Protein AF-A0AAU5KS87-F1 (afdb_monomer)

Nearest PDB structures (foldseek):
  6j2l-assembly1_B  TM=4.517E-01  e=2.203E+00  Shigella flexneri

Radius of gyration: 35.94 Å; Cα contacts (8 Å, |Δi|>4): 154; chains: 1; bounding box: 98×59×94 Å

Sequence (253 aa):
MEKDVDGLEGWAALVDGRLVVTRDCAGRTHPVLHTESWEAGVTLHAALAQHPAHPDDDQSTDEDESDSPEDGLLGETRTRIRRRAAGLTVAAIDQAVADAHTDLRTADRHADAGDESTLARAALAYQEWQRIRGEAATAAGETHDPDRDLGLQRAQTAARHRQDVAQCAAEAAHDARQRTDAAHRQFAGAAA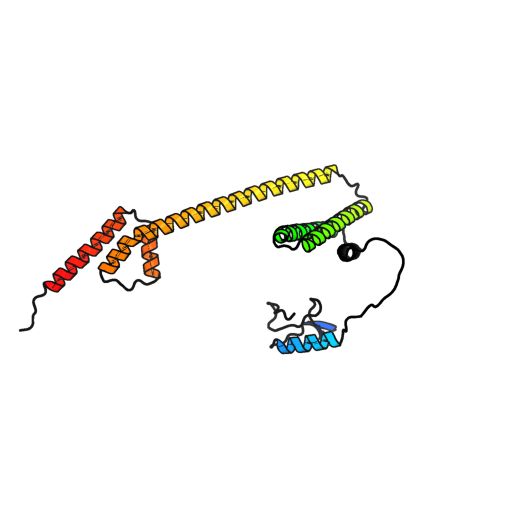GPLYTALARAGIHTLTDDDHQAVRELTRHLDPATVQQVANWLERTRATALALAAGAPDSRG

Solvent-accessible surface area (backbone atoms only — not comparable to full-atom values): 14695 Å² total; per-residue (Å²): 132,92,59,84,61,92,90,52,103,41,28,53,25,64,59,99,89,36,73,45,60,47,68,49,100,86,70,51,76,41,72,48,69,24,92,43,64,68,59,18,51,51,54,37,52,55,51,46,70,76,52,65,79,80,81,86,76,85,86,82,90,82,84,90,83,83,92,51,83,67,57,58,59,50,53,52,51,51,53,53,51,53,60,64,50,63,88,57,52,72,71,56,43,54,49,52,34,56,50,31,49,50,48,26,57,51,26,54,74,43,31,88,77,73,40,58,66,54,29,53,51,26,49,51,51,28,53,48,40,52,50,52,46,53,53,51,41,61,72,68,70,53,81,83,52,67,66,59,52,50,50,51,50,51,53,50,51,56,50,48,52,53,50,52,54,50,49,55,52,50,50,54,52,50,53,52,47,52,53,51,53,49,49,51,50,52,50,16,56,61,60,33,46,59,42,54,51,34,35,56,70,59,71,57,78,83,73,48,75,65,51,54,48,50,48,41,54,52,37,68,77,46,56,73,68,59,52,50,50,52,29,54,48,51,49,49,52,44,54,51,52,52,52,55,64,73,65,59,78,86,87,80,128

Mean predicted aligned error: 22.27 Å

Secondary structure (DSSP, 8-state):
-----TTSSSEE-EETTEE-EEE-TTS-EEE-EESSHHHHHHHHHHHHHHSPPP--------------HHHHHHHHHHHHHHHHHTT--HHHHHHHHHHHHHHHHHHHHHHTTT-HHHHHHHHHHHHHHHHHHHHHHHHTT----HHHHHHHHHHHHHHHHHHHHHHHHHHHHHHHHHHHHHHHHHHHHHHHHHHHHHHHHHT-----HHHHHHHHHHHHHS-HHHHHHHHHHHHHHHHHHHHHHHT------

pLDDT: mean 72.32, std 14.29, range [37.5, 94.44]

Foldseek 3Di:
DFDADPDDQAGFADDPNDTDWDADPVGDTDGDGDNDSVVNVVVNVVVCVVPPPDPPDDDDDDDDDDDDVLVVVLVVLLVVLVVVLVPDDLVRLVVQLVVLVVQLVVVVVCVVVPPVSSNVSSVSNNVSSVVSSVVNCVVVPPPDDVVVVVVVVVVVVVVVVVVVVVVVVVVVVVVVVVVVVVVLQVQLVVLLVLVVVLCVVLVNDDQDPVNVVVSSVVSSPDDSVVSVVVSVVSNVVSVVVVVVVVPDPDPDD

Structure (mmCIF, N/CA/C/O backbone):
data_AF-A0AAU5KS87-F1
#
_entry.id   AF-A0AAU5KS87-F1
#
loop_
_atom_site.group_PDB
_atom_site.id
_atom_site.type_symbol
_atom_site.label_atom_id
_atom_site.label_alt_id
_atom_site.label_comp_id
_atom_site.la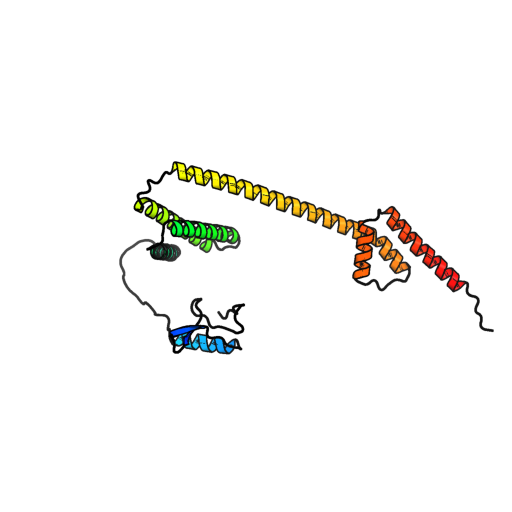bel_asym_id
_atom_site.label_entity_id
_atom_site.label_seq_id
_atom_site.pdbx_PDB_ins_code
_atom_site.Cartn_x
_atom_site.Cartn_y
_atom_site.Cartn_z
_atom_site.occupancy
_atom_site.B_iso_or_equiv
_atom_site.auth_seq_id
_atom_site.auth_comp_id
_atom_site.auth_asym_id
_atom_site.auth_atom_id
_atom_site.pdbx_PDB_model_num
ATOM 1 N N . MET A 1 1 ? -16.549 -25.325 -1.032 1.00 45.97 1 MET A N 1
ATOM 2 C CA . MET A 1 1 ? -15.419 -24.706 -1.755 1.00 45.97 1 MET A CA 1
ATOM 3 C C . MET A 1 1 ? -14.170 -25.423 -1.264 1.00 45.97 1 MET A C 1
ATOM 5 O O . MET A 1 1 ? -13.802 -25.230 -0.114 1.00 45.97 1 MET A O 1
ATOM 9 N N . GLU A 1 2 ? -13.638 -26.362 -2.050 1.00 49.84 2 GLU A N 1
ATOM 10 C CA . GLU A 1 2 ? -12.439 -27.137 -1.698 1.00 49.84 2 GLU A CA 1
ATOM 11 C C . GLU A 1 2 ? -11.232 -26.204 -1.789 1.00 49.84 2 GLU A C 1
ATOM 13 O O . GLU A 1 2 ? -10.964 -25.635 -2.846 1.00 49.84 2 GLU A O 1
ATOM 18 N N . LYS A 1 3 ? -10.568 -25.955 -0.661 1.00 47.16 3 LYS A N 1
ATOM 19 C CA . LYS A 1 3 ? -9.398 -25.085 -0.599 1.00 47.16 3 LYS A CA 1
ATOM 20 C C . LYS A 1 3 ? -8.244 -25.914 -0.067 1.00 47.16 3 LYS A C 1
ATOM 22 O O . LYS A 1 3 ? -8.321 -26.395 1.059 1.00 47.16 3 LYS A O 1
ATOM 27 N N . ASP A 1 4 ? -7.217 -26.071 -0.891 1.00 49.47 4 ASP A N 1
ATOM 28 C CA . ASP A 1 4 ? -5.936 -26.624 -0.470 1.00 49.47 4 ASP A CA 1
ATOM 29 C C . ASP A 1 4 ? -5.339 -25.688 0.593 1.00 49.47 4 ASP A C 1
ATOM 31 O O . ASP A 1 4 ? -5.323 -24.463 0.412 1.00 49.47 4 ASP A O 1
ATOM 35 N N . VAL A 1 5 ? -4.960 -26.228 1.748 1.00 45.81 5 VAL A N 1
ATOM 36 C CA . VAL A 1 5 ? -4.424 -25.440 2.865 1.00 45.81 5 VAL A CA 1
ATOM 37 C C . VAL A 1 5 ? -2.947 -25.788 2.999 1.00 45.81 5 VAL A C 1
ATOM 39 O O . VAL A 1 5 ? -2.597 -26.766 3.655 1.00 45.81 5 VAL A O 1
ATOM 42 N N . ASP A 1 6 ? -2.089 -24.974 2.378 1.00 40.31 6 ASP A N 1
ATOM 43 C CA . ASP A 1 6 ? -0.631 -25.115 2.442 1.00 40.31 6 ASP A CA 1
ATOM 44 C C . ASP A 1 6 ? -0.147 -25.181 3.904 1.00 40.31 6 ASP A C 1
ATOM 46 O O . ASP A 1 6 ? -0.296 -24.224 4.670 1.00 40.31 6 ASP A O 1
ATOM 50 N N . GLY A 1 7 ? 0.441 -26.318 4.295 1.00 50.00 7 GLY A N 1
ATOM 51 C CA . GLY A 1 7 ? 1.062 -26.515 5.614 1.00 50.00 7 GLY A CA 1
ATOM 52 C C . GLY A 1 7 ? 0.788 -27.861 6.295 1.00 50.00 7 GLY A C 1
ATOM 53 O O . GLY A 1 7 ? 1.420 -28.160 7.307 1.00 50.00 7 GLY A O 1
ATOM 54 N N . LEU A 1 8 ? -0.111 -28.685 5.752 1.00 52.03 8 LEU A N 1
ATOM 55 C CA . LEU A 1 8 ? -0.320 -30.081 6.151 1.00 52.03 8 LEU A CA 1
ATOM 56 C C . LEU A 1 8 ? -0.080 -30.943 4.905 1.00 52.03 8 LEU A C 1
ATOM 58 O O . LEU A 1 8 ? -0.609 -30.628 3.847 1.00 52.03 8 LEU A O 1
ATOM 62 N N . GLU A 1 9 ? 0.747 -31.989 4.981 1.00 57.25 9 GLU A N 1
ATOM 63 C CA . GLU A 1 9 ? 0.937 -32.911 3.849 1.00 57.25 9 GLU A CA 1
ATOM 64 C C . GLU A 1 9 ? -0.376 -33.692 3.610 1.00 57.25 9 GLU A C 1
ATOM 66 O O . GLU A 1 9 ? -0.593 -34.747 4.204 1.00 57.25 9 GLU A O 1
ATOM 71 N N . GLY A 1 10 ? -1.293 -33.137 2.806 1.00 65.44 10 GLY A N 1
ATOM 72 C CA . GLY A 1 10 ? -2.586 -33.737 2.451 1.00 65.44 10 GLY A CA 1
ATOM 73 C C . GLY A 1 10 ? -3.760 -32.745 2.386 1.00 65.44 10 GLY A C 1
ATOM 74 O O . GLY A 1 10 ? -3.715 -31.648 2.932 1.00 65.44 10 GLY A O 1
ATOM 75 N N . TRP A 1 11 ? -4.849 -33.163 1.743 1.00 67.81 11 TRP A N 1
ATOM 76 C CA . TRP A 1 11 ? -6.101 -32.422 1.583 1.00 67.81 11 TRP A CA 1
ATOM 77 C C . TRP A 1 11 ? -6.990 -32.546 2.826 1.00 67.81 11 TRP A C 1
ATOM 79 O O . TRP A 1 11 ? -7.185 -33.645 3.346 1.00 67.81 11 TRP A O 1
ATOM 89 N N . ALA A 1 12 ? -7.592 -31.444 3.276 1.00 71.69 12 ALA A N 1
ATOM 90 C CA . ALA A 1 12 ? -8.511 -31.426 4.416 1.00 71.69 12 ALA A CA 1
ATOM 91 C C . ALA A 1 12 ? -9.899 -30.903 4.017 1.00 71.69 12 ALA A C 1
ATOM 93 O O . ALA A 1 12 ? -10.027 -29.995 3.198 1.00 71.69 12 ALA A O 1
ATOM 94 N N . ALA A 1 13 ? -10.950 -31.446 4.633 1.00 74.62 13 ALA A N 1
ATOM 95 C CA . ALA A 1 13 ? -12.322 -30.983 4.433 1.00 74.62 13 ALA A CA 1
ATOM 96 C C . ALA A 1 13 ? -12.662 -29.795 5.354 1.00 74.62 13 ALA A C 1
ATOM 98 O O . ALA A 1 13 ? -12.298 -29.796 6.534 1.00 74.62 13 ALA A O 1
ATOM 99 N N . LEU A 1 14 ? -13.409 -28.807 4.839 1.00 74.00 14 LEU A N 1
ATOM 100 C CA . LEU A 1 14 ? -13.870 -27.640 5.604 1.00 74.00 14 LEU A CA 1
ATOM 101 C C . LEU A 1 14 ? -15.388 -27.431 5.506 1.00 74.00 14 LEU A C 1
ATOM 103 O O . LEU A 1 14 ? -15.930 -27.372 4.404 1.00 74.00 14 LEU A O 1
ATOM 107 N N . VAL A 1 15 ? -16.040 -27.208 6.651 1.00 71.12 15 VAL A N 1
ATOM 108 C CA . VAL A 1 15 ? -17.454 -26.799 6.775 1.00 71.12 15 VAL A CA 1
ATOM 109 C C . VAL A 1 15 ? -17.501 -25.422 7.439 1.00 71.12 15 VAL A C 1
ATOM 111 O O . VAL A 1 15 ? -16.926 -25.246 8.511 1.00 71.12 15 VAL A O 1
ATOM 114 N N . ASP A 1 16 ? -18.127 -24.432 6.795 1.00 70.50 16 ASP A N 1
ATOM 115 C CA . ASP A 1 16 ? -18.226 -23.041 7.284 1.00 70.50 16 ASP A CA 1
ATOM 116 C C . ASP A 1 16 ? -16.887 -22.442 7.759 1.00 70.50 16 ASP A C 1
ATOM 118 O O . ASP A 1 16 ? -16.790 -21.761 8.782 1.00 70.50 16 ASP A O 1
ATOM 122 N N . GLY A 1 17 ? -15.810 -22.741 7.025 1.00 66.25 17 GLY A N 1
ATOM 123 C CA . GLY A 1 17 ? -14.458 -22.271 7.340 1.00 66.25 17 GLY A CA 1
ATOM 124 C C . GLY A 1 17 ? -13.781 -22.985 8.518 1.00 66.25 17 GLY A C 1
ATOM 125 O O . GLY A 1 17 ? -12.720 -22.545 8.958 1.00 66.25 17 GLY A O 1
ATOM 126 N N . ARG A 1 18 ? -14.352 -24.083 9.029 1.00 71.75 18 ARG A N 1
ATOM 127 C CA . ARG A 1 18 ? -13.776 -24.915 10.097 1.00 71.75 18 ARG A CA 1
ATOM 128 C C . ARG A 1 18 ? -13.349 -26.276 9.557 1.00 71.75 18 ARG A C 1
ATOM 130 O O . ARG A 1 18 ? -14.062 -26.874 8.757 1.00 71.75 18 ARG A O 1
ATOM 137 N N . LEU A 1 19 ? -12.198 -26.770 10.015 1.00 75.50 19 LEU A N 1
ATOM 138 C CA . LEU A 1 19 ? -11.688 -28.094 9.648 1.00 75.50 19 LEU A CA 1
ATOM 139 C C . LEU A 1 19 ? -12.601 -29.195 10.192 1.00 75.50 19 LEU A C 1
ATOM 141 O O . LEU A 1 19 ? -12.979 -29.172 11.366 1.00 75.50 19 LEU A O 1
ATOM 145 N N . VAL A 1 20 ? -12.898 -30.187 9.356 1.00 77.88 20 VAL A N 1
ATOM 146 C CA . VAL A 1 20 ? -13.496 -31.438 9.823 1.00 77.88 20 VAL A CA 1
ATOM 147 C C . VAL A 1 20 ? -12.438 -32.184 10.635 1.00 77.88 20 VAL A C 1
ATOM 149 O O . VAL A 1 20 ? -11.350 -32.494 10.142 1.00 77.88 20 VAL A O 1
ATOM 152 N N . VAL A 1 21 ? -12.748 -32.448 11.904 1.00 81.81 21 VAL A N 1
ATOM 153 C CA . VAL A 1 21 ? -11.843 -33.110 12.849 1.00 81.81 21 VAL A CA 1
ATOM 154 C C . VAL A 1 21 ? -12.418 -34.442 13.311 1.00 81.81 21 VAL A C 1
ATOM 156 O O . VAL A 1 21 ? -13.622 -34.575 13.521 1.00 81.81 21 VAL A O 1
ATOM 159 N N . THR A 1 22 ? -11.550 -35.425 13.523 1.00 80.81 22 THR A N 1
ATOM 160 C CA . THR A 1 22 ? -11.882 -36.659 14.247 1.00 80.81 22 THR A CA 1
ATOM 161 C C . THR A 1 22 ? -11.329 -36.590 15.659 1.00 80.81 22 THR A C 1
ATOM 163 O O . THR A 1 22 ? -10.428 -35.802 15.951 1.00 80.81 22 THR A O 1
ATOM 166 N N . ARG A 1 23 ? -11.884 -37.402 16.560 1.00 83.94 23 ARG A N 1
ATOM 167 C CA . ARG A 1 23 ? -11.456 -37.454 17.955 1.00 83.94 23 ARG A CA 1
ATOM 168 C C . ARG A 1 23 ? -10.785 -38.789 18.246 1.00 83.94 23 ARG A C 1
ATOM 170 O O . ARG A 1 23 ? -11.376 -39.832 17.985 1.00 83.94 23 ARG A O 1
ATOM 177 N N . ASP A 1 24 ? -9.571 -38.754 18.786 1.00 76.38 24 ASP A N 1
ATOM 178 C CA . ASP A 1 24 ? -8.889 -39.971 19.227 1.00 76.38 24 ASP A CA 1
ATOM 179 C C . ASP A 1 24 ? -9.506 -40.524 20.528 1.00 76.38 24 ASP A C 1
ATOM 181 O O . ASP A 1 24 ? -10.311 -39.871 21.199 1.00 76.38 24 ASP A O 1
ATOM 185 N N . CYS A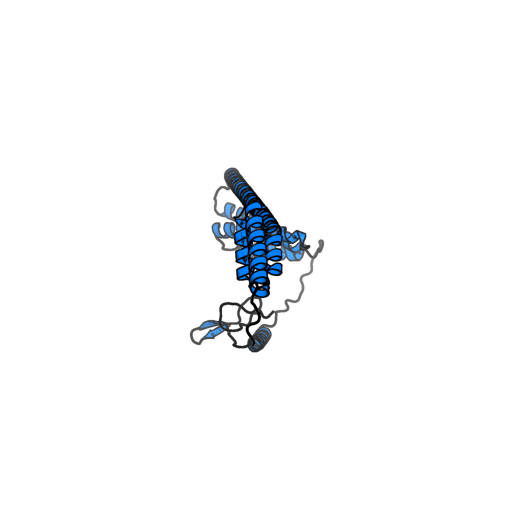 1 25 ? -9.101 -41.735 20.916 1.00 78.12 25 CYS A N 1
ATOM 186 C CA . CYS A 1 25 ? -9.563 -42.394 22.143 1.00 78.12 25 CYS A CA 1
ATOM 187 C C . CYS A 1 25 ? -9.223 -41.605 23.425 1.00 78.12 25 CYS A C 1
ATOM 189 O O . CYS A 1 25 ? -9.777 -41.886 24.484 1.00 78.12 25 CYS A O 1
ATOM 191 N N . ALA A 1 26 ? -8.307 -40.634 23.336 1.00 77.62 26 ALA A N 1
ATOM 192 C CA . ALA A 1 26 ? -7.912 -39.739 24.419 1.00 77.62 26 ALA A CA 1
ATOM 193 C C . ALA A 1 26 ? -8.672 -38.398 24.388 1.00 77.62 26 ALA A C 1
ATOM 195 O O . ALA A 1 26 ? -8.401 -37.512 25.198 1.00 77.62 26 ALA A O 1
ATOM 196 N N . GLY A 1 27 ? -9.629 -38.228 23.472 1.00 76.75 27 GLY A N 1
ATOM 197 C CA . GLY A 1 27 ? -10.443 -37.025 23.375 1.00 76.75 27 GLY A CA 1
ATOM 198 C C . GLY A 1 27 ? -9.776 -35.859 22.638 1.00 76.75 27 GLY A C 1
ATOM 199 O O . GLY A 1 27 ? -10.326 -34.753 22.671 1.00 76.75 27 GLY A O 1
ATOM 200 N N . ARG A 1 28 ? -8.634 -36.060 21.972 1.00 74.31 28 ARG A N 1
ATOM 201 C CA . ARG A 1 28 ? -7.950 -35.016 21.193 1.00 74.31 28 ARG A CA 1
ATOM 202 C C . ARG A 1 28 ? -8.508 -34.950 19.781 1.00 74.31 28 ARG A C 1
ATOM 204 O O . ARG A 1 28 ? -8.735 -35.982 19.155 1.00 74.31 28 ARG A O 1
ATOM 211 N N . THR A 1 29 ? -8.734 -33.734 19.300 1.00 77.50 29 THR A N 1
ATOM 212 C CA . THR A 1 29 ? -9.252 -33.468 17.958 1.00 77.50 29 THR A CA 1
ATOM 213 C C . THR A 1 29 ? -8.112 -33.303 16.967 1.00 77.50 29 THR A C 1
ATOM 215 O O . THR A 1 29 ? -7.253 -32.445 17.174 1.00 77.50 29 THR A O 1
ATOM 218 N N . HIS A 1 30 ? -8.141 -34.077 15.887 1.00 68.88 30 HIS A N 1
ATOM 219 C CA . HIS A 1 30 ? -7.157 -34.024 14.808 1.00 68.88 30 HIS A CA 1
ATOM 220 C C . HIS A 1 30 ? -7.861 -33.777 13.474 1.00 68.88 30 HIS A C 1
ATOM 222 O O . HIS A 1 30 ? -8.940 -34.338 13.261 1.00 68.88 30 HIS A O 1
ATOM 228 N N . PRO A 1 31 ? -7.291 -32.951 12.581 1.00 73.88 31 PRO A N 1
ATOM 229 C CA . PRO A 1 31 ? -7.854 -32.750 11.253 1.00 73.88 31 PRO A CA 1
ATOM 230 C C . PRO A 1 31 ? -7.856 -34.067 10.479 1.00 73.88 31 PRO A C 1
ATOM 232 O O . PRO A 1 31 ? -6.907 -34.849 10.563 1.00 73.88 31 PRO A O 1
ATOM 235 N N . VAL A 1 32 ? -8.929 -34.315 9.731 1.00 79.25 32 VAL A N 1
ATOM 236 C CA . VAL A 1 32 ? -8.955 -35.436 8.788 1.00 79.25 32 VAL A CA 1
ATOM 237 C C . VAL A 1 32 ? -8.169 -35.024 7.551 1.00 79.25 32 VAL A C 1
ATOM 239 O O . VAL A 1 32 ? -8.564 -34.088 6.856 1.00 79.25 32 VAL A O 1
ATOM 242 N N . LEU A 1 33 ? -7.048 -35.704 7.317 1.00 79.00 33 LEU A N 1
ATOM 243 C CA . LEU A 1 33 ? -6.171 -35.479 6.173 1.00 79.00 33 LEU A CA 1
ATOM 244 C C . LEU A 1 33 ? -6.294 -36.635 5.186 1.00 79.00 33 LEU A C 1
ATOM 246 O O . LEU A 1 33 ? -6.265 -37.800 5.582 1.00 79.00 33 LEU A O 1
ATOM 250 N N . HIS A 1 34 ? -6.399 -36.289 3.910 1.00 75.56 34 HIS A N 1
ATOM 251 C CA . HIS A 1 34 ? -6.496 -37.213 2.792 1.00 75.56 34 HIS A CA 1
ATOM 252 C C . HIS A 1 34 ? -5.334 -37.012 1.830 1.00 75.56 34 HIS A C 1
ATOM 254 O O . HIS A 1 34 ? -4.879 -35.894 1.604 1.00 75.56 34 HIS A O 1
ATOM 260 N N . THR A 1 35 ? -4.857 -38.090 1.221 1.00 74.38 35 THR A N 1
ATOM 261 C CA . THR A 1 35 ? -3.801 -37.995 0.205 1.00 74.38 35 THR A CA 1
ATOM 262 C C . THR A 1 35 ? -4.326 -37.454 -1.122 1.00 74.38 35 THR A C 1
ATOM 264 O O . THR A 1 35 ? -3.572 -36.839 -1.870 1.00 74.38 35 THR A O 1
ATOM 267 N N . GLU A 1 36 ? -5.620 -37.631 -1.400 1.00 62.31 36 GLU A N 1
ATOM 268 C CA . GLU A 1 36 ? -6.270 -37.200 -2.639 1.00 62.31 36 GLU A CA 1
ATOM 269 C C . GLU A 1 36 ? -7.474 -36.287 -2.343 1.00 62.31 36 GLU A C 1
ATOM 271 O O . GLU A 1 36 ? -8.211 -36.492 -1.377 1.00 62.31 36 GLU A O 1
ATOM 276 N N . SER A 1 37 ? -7.691 -35.268 -3.181 1.00 67.19 37 SER A N 1
ATOM 277 C CA . SER A 1 37 ? -8.713 -34.233 -2.954 1.00 67.19 37 SER A CA 1
ATOM 278 C C . SER A 1 37 ? -10.148 -34.767 -2.960 1.00 67.19 37 SER A C 1
ATOM 280 O O . SER A 1 37 ? -10.986 -34.301 -2.188 1.00 67.19 37 SER A O 1
ATOM 282 N N . TRP A 1 38 ? -10.443 -35.777 -3.783 1.00 70.06 38 TRP A N 1
ATOM 283 C CA . TRP A 1 38 ? -11.792 -36.341 -3.887 1.00 70.06 38 TRP A CA 1
ATOM 284 C C . TRP A 1 38 ? -12.234 -37.051 -2.599 1.00 70.06 38 TRP A C 1
ATOM 286 O O . TRP A 1 38 ? -13.412 -36.998 -2.247 1.00 70.06 38 TRP A O 1
ATOM 296 N N . GLU A 1 39 ? -11.308 -37.663 -1.855 1.00 74.00 39 GLU A N 1
ATOM 297 C CA . GLU A 1 39 ? -11.613 -38.291 -0.565 1.00 74.00 39 GLU A CA 1
ATOM 298 C C . GLU A 1 39 ? -11.997 -37.238 0.485 1.00 74.00 39 GLU A C 1
ATOM 300 O O . GLU A 1 39 ? -12.949 -37.435 1.245 1.00 74.00 39 GLU A O 1
ATOM 305 N N . ALA A 1 40 ? -11.328 -36.078 0.473 1.00 73.44 40 ALA A N 1
ATOM 306 C CA . ALA A 1 40 ? -11.713 -34.934 1.297 1.00 73.44 40 ALA A CA 1
ATOM 307 C C . ALA A 1 40 ? -13.113 -34.410 0.922 1.00 73.44 40 ALA A C 1
ATOM 309 O O . ALA A 1 40 ? -13.903 -34.086 1.812 1.00 73.44 40 ALA A O 1
ATOM 310 N N . GLY A 1 41 ? -13.461 -34.401 -0.369 1.00 71.31 41 GLY A N 1
ATOM 311 C CA . GLY A 1 41 ? -14.808 -34.073 -0.850 1.00 71.31 41 GLY A CA 1
ATOM 312 C C . GLY A 1 41 ? -15.892 -35.036 -0.338 1.00 71.31 41 GLY A C 1
ATOM 313 O O . GLY A 1 41 ? -16.958 -34.601 0.105 1.00 71.31 41 GLY A O 1
ATOM 314 N N . VAL A 1 42 ? -15.616 -36.345 -0.306 1.00 79.31 42 VAL A N 1
ATOM 315 C CA . VAL A 1 42 ? -16.537 -37.354 0.257 1.00 79.31 42 VAL A CA 1
ATOM 316 C C . VAL A 1 42 ? -16.730 -37.151 1.763 1.00 79.31 42 VAL A C 1
ATOM 318 O O . VAL A 1 42 ? -17.866 -37.157 2.246 1.00 79.31 42 VAL A O 1
ATOM 321 N N . THR A 1 43 ? -15.645 -36.912 2.505 1.00 79.69 43 THR A N 1
ATOM 322 C CA . THR A 1 43 ? -15.693 -36.620 3.948 1.00 79.69 43 THR A CA 1
ATOM 323 C C . THR A 1 43 ? -16.482 -35.343 4.240 1.00 79.69 43 THR A C 1
ATOM 325 O O . THR A 1 43 ? -17.297 -35.318 5.166 1.00 79.69 43 THR A O 1
ATOM 328 N N . LEU A 1 44 ? -16.307 -34.299 3.424 1.00 75.75 44 LEU A N 1
ATOM 329 C CA . LEU A 1 44 ? -17.086 -33.064 3.509 1.00 75.75 44 LEU A CA 1
ATOM 330 C C . LEU A 1 44 ? -18.585 -33.329 3.320 1.00 75.75 44 LEU A C 1
ATOM 332 O O . LEU A 1 44 ? -19.400 -32.875 4.123 1.00 75.75 44 LEU A O 1
ATOM 336 N N . HIS A 1 45 ? -18.958 -34.087 2.287 1.00 79.06 45 HIS A N 1
ATOM 337 C CA . HIS A 1 45 ? -20.359 -34.423 2.037 1.00 79.06 45 HIS A CA 1
ATOM 338 C C . HIS A 1 45 ? -20.979 -35.257 3.162 1.00 79.06 45 HIS A C 1
ATOM 340 O O . HIS A 1 45 ? -22.109 -34.981 3.567 1.00 79.06 45 HIS A O 1
ATOM 346 N N . ALA A 1 46 ? -20.244 -36.220 3.721 1.00 81.25 46 ALA A N 1
ATOM 347 C CA . ALA A 1 46 ? -20.712 -36.999 4.864 1.00 81.25 46 ALA A CA 1
ATOM 348 C C . ALA A 1 46 ? -20.890 -36.142 6.132 1.00 81.25 46 ALA A C 1
ATOM 350 O O . ALA A 1 46 ? -21.836 -36.367 6.887 1.00 81.25 46 ALA A O 1
ATOM 351 N N . ALA A 1 47 ? -20.017 -35.154 6.361 1.00 74.62 47 ALA A N 1
ATOM 352 C CA . ALA A 1 47 ? -20.124 -34.224 7.486 1.00 74.62 47 ALA A CA 1
ATOM 353 C C . ALA A 1 47 ? -21.320 -33.268 7.336 1.00 74.62 47 ALA A C 1
ATOM 355 O O . ALA A 1 47 ? -22.069 -33.067 8.290 1.00 74.62 47 ALA A O 1
ATOM 356 N N . LEU A 1 48 ? -21.553 -32.739 6.130 1.00 73.00 48 LEU A N 1
ATOM 357 C CA . LEU A 1 48 ? -22.728 -31.912 5.827 1.00 73.00 48 LEU A CA 1
ATOM 358 C C . LEU A 1 48 ? -24.039 -32.697 5.977 1.00 73.00 48 LEU A C 1
ATOM 360 O O . LEU A 1 48 ? -25.022 -32.160 6.473 1.00 73.00 48 LEU A O 1
ATOM 364 N N . ALA A 1 49 ? -24.052 -33.984 5.617 1.00 77.56 49 ALA A N 1
ATOM 365 C CA . ALA A 1 49 ? -25.220 -34.844 5.815 1.00 77.56 49 ALA A CA 1
ATOM 366 C C . ALA A 1 49 ? -25.527 -35.114 7.303 1.00 77.56 49 ALA A C 1
ATOM 368 O O . ALA A 1 49 ? -26.682 -35.334 7.661 1.00 77.56 49 ALA A O 1
ATOM 369 N N . GLN A 1 50 ? -24.510 -35.089 8.171 1.00 72.88 50 GLN A N 1
ATOM 370 C CA . GLN A 1 50 ? -24.663 -35.238 9.626 1.00 72.88 50 GLN A CA 1
ATOM 371 C C . GLN A 1 50 ? -25.045 -33.924 10.328 1.00 72.88 50 GLN A C 1
ATOM 373 O O . GLN A 1 50 ? -25.552 -33.954 11.449 1.00 72.88 50 GLN A O 1
ATOM 378 N N . HIS A 1 51 ? -24.846 -32.786 9.661 1.00 59.78 51 HIS A N 1
ATOM 379 C CA . HIS A 1 51 ? -25.217 -31.454 10.130 1.00 59.78 51 HIS A CA 1
ATOM 380 C C . HIS A 1 51 ? -26.089 -30.744 9.084 1.00 59.78 51 HIS A C 1
ATOM 382 O O . HIS A 1 51 ? -25.630 -29.780 8.466 1.00 59.78 51 HIS A O 1
ATOM 388 N N . PRO A 1 52 ? -27.336 -31.204 8.852 1.00 52.56 52 PRO A N 1
ATOM 389 C CA . PRO A 1 52 ? -28.255 -30.465 8.000 1.00 52.56 52 PRO A CA 1
ATOM 390 C C . PRO A 1 52 ? -28.425 -29.058 8.580 1.00 52.56 52 PRO A C 1
ATOM 392 O O . PRO A 1 52 ? -28.681 -28.910 9.778 1.00 52.56 52 PRO A O 1
ATOM 395 N N . ALA A 1 53 ? -28.237 -28.033 7.745 1.00 46.72 53 ALA A N 1
ATOM 396 C CA . ALA A 1 53 ? -28.498 -26.650 8.122 1.00 46.72 53 ALA A CA 1
ATOM 397 C C . ALA A 1 53 ? -29.900 -26.571 8.740 1.00 46.72 53 ALA A C 1
ATOM 399 O O . ALA A 1 53 ? -30.865 -27.035 8.133 1.00 46.72 53 ALA A O 1
ATOM 400 N N . HIS A 1 54 ? -29.991 -26.060 9.968 1.00 38.50 54 HIS A N 1
ATOM 401 C CA . HIS A 1 54 ? -31.263 -25.882 10.654 1.00 38.50 54 HIS A CA 1
ATOM 402 C C . HIS A 1 54 ? -32.086 -24.863 9.851 1.00 38.50 54 HIS A C 1
ATOM 404 O O . HIS A 1 54 ? -31.610 -23.738 9.676 1.00 38.50 54 HIS A O 1
ATOM 410 N N . PRO A 1 55 ? -33.259 -25.230 9.310 1.00 47.09 55 PRO A N 1
ATOM 411 C CA . PRO A 1 55 ? -34.181 -24.245 8.787 1.00 47.09 55 PRO A CA 1
ATOM 412 C C . PRO A 1 55 ? -34.915 -23.663 9.996 1.00 47.09 55 PRO A C 1
ATOM 414 O O . PRO A 1 55 ? -35.822 -24.296 10.531 1.00 47.09 55 PRO A O 1
ATOM 417 N N . ASP A 1 56 ? -34.491 -22.494 10.466 1.00 38.59 56 ASP A N 1
ATOM 418 C CA . ASP A 1 56 ? -35.333 -21.703 11.361 1.00 38.59 56 ASP A CA 1
ATOM 419 C C . ASP A 1 56 ? -36.366 -20.967 10.498 1.00 38.59 56 ASP A C 1
ATOM 421 O O . ASP A 1 56 ? -36.112 -19.889 9.958 1.00 38.59 56 ASP A O 1
ATOM 425 N N . ASP A 1 57 ? -37.516 -21.621 10.343 1.00 39.41 57 ASP A N 1
ATOM 426 C CA . ASP A 1 57 ? -38.771 -21.056 9.861 1.00 39.41 57 ASP A CA 1
ATOM 427 C C . ASP A 1 57 ? -39.504 -20.338 11.018 1.00 39.41 57 ASP A C 1
ATOM 429 O O . ASP A 1 57 ? -39.874 -20.946 12.021 1.00 39.41 57 ASP A O 1
ATOM 433 N N . ASP A 1 58 ? -39.755 -19.049 10.788 1.00 37.50 58 ASP A N 1
ATOM 434 C CA . ASP A 1 58 ? -41.086 -18.423 10.767 1.00 37.50 58 ASP A CA 1
ATOM 435 C C . ASP A 1 58 ? -41.753 -17.843 12.048 1.00 37.50 58 ASP A C 1
ATOM 437 O O . ASP A 1 58 ? -41.892 -18.467 13.097 1.00 37.50 58 ASP A O 1
ATOM 441 N N . GLN A 1 59 ? -42.284 -16.627 11.834 1.00 42.47 59 GLN A N 1
ATOM 442 C CA . GLN A 1 59 ? -43.360 -15.901 12.533 1.00 42.47 59 GLN A CA 1
ATOM 443 C C . GLN A 1 59 ? -43.131 -15.252 13.917 1.00 42.47 59 GLN A C 1
ATOM 445 O O . GLN A 1 59 ? -43.443 -15.802 14.971 1.00 42.47 59 GLN A O 1
ATOM 450 N N . SER A 1 60 ? -42.862 -13.941 13.872 1.00 37.97 60 SER A N 1
ATOM 451 C CA . SER A 1 60 ? -43.666 -12.964 14.623 1.00 37.97 60 SER A CA 1
ATOM 452 C C . SER A 1 60 ? -43.853 -11.685 13.796 1.00 37.97 60 SER A C 1
ATOM 454 O O . SER A 1 60 ? -42.960 -10.843 13.723 1.00 37.97 60 SER A O 1
ATOM 456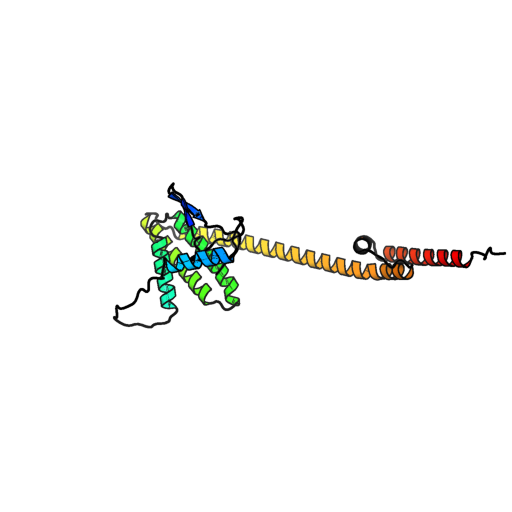 N N . THR A 1 61 ? -45.014 -11.565 13.151 1.00 46.34 61 THR A N 1
ATOM 457 C CA . THR A 1 61 ? -45.621 -10.291 12.742 1.00 46.34 61 THR A CA 1
ATOM 458 C C . THR A 1 61 ? -45.799 -9.406 13.972 1.00 46.34 61 THR A C 1
ATOM 460 O O . THR A 1 61 ? -46.335 -9.887 14.967 1.00 46.34 61 THR A O 1
ATOM 463 N N . ASP A 1 62 ? -45.337 -8.157 13.912 1.00 39.66 62 ASP A N 1
ATOM 464 C CA . ASP A 1 62 ? -46.206 -6.980 14.040 1.00 39.66 62 ASP A CA 1
ATOM 465 C C . ASP A 1 62 ? -45.404 -5.671 13.865 1.00 39.66 62 ASP A C 1
ATOM 467 O O . ASP A 1 62 ? -44.409 -5.428 14.543 1.00 39.66 62 ASP A O 1
ATOM 471 N N . GLU A 1 63 ? -45.926 -4.861 12.938 1.00 43.31 63 GLU A N 1
ATOM 472 C CA . GLU A 1 63 ? -45.901 -3.391 12.853 1.00 43.31 63 GLU A CA 1
ATOM 473 C C . GLU A 1 63 ? -44.635 -2.648 12.359 1.00 43.31 63 GLU A C 1
ATOM 475 O O . GLU A 1 63 ? -43.665 -2.432 13.076 1.00 43.31 63 GLU A O 1
ATOM 480 N N . ASP A 1 64 ? -44.757 -2.198 11.098 1.00 48.59 64 ASP A N 1
ATOM 481 C CA . ASP A 1 64 ? -44.390 -0.880 10.548 1.00 48.59 64 ASP A CA 1
ATOM 482 C C . ASP A 1 64 ? -43.013 -0.284 10.910 1.00 48.59 64 ASP A C 1
ATOM 484 O O . ASP A 1 64 ? -42.835 0.339 11.949 1.00 48.59 64 ASP A O 1
ATOM 488 N N . GLU A 1 65 ? -42.060 -0.349 9.971 1.00 41.53 65 GLU A N 1
ATOM 489 C CA . GLU A 1 65 ? -41.663 0.818 9.156 1.00 41.53 65 GLU A CA 1
ATOM 490 C C . GLU A 1 65 ? -40.433 0.495 8.277 1.00 41.53 65 GLU A C 1
ATOM 492 O O . GLU A 1 65 ? -39.321 0.310 8.758 1.00 41.53 65 GLU A O 1
ATOM 497 N N . SER A 1 66 ? -40.650 0.537 6.956 1.00 41.38 66 SER A N 1
ATOM 498 C CA . SER A 1 66 ? -39.651 0.736 5.887 1.00 41.38 66 SER A CA 1
ATOM 499 C C . SER A 1 66 ? -38.517 -0.295 5.743 1.00 41.38 66 SER A C 1
ATOM 501 O O . SER A 1 66 ? -37.365 -0.039 6.081 1.00 41.38 66 SER A O 1
ATOM 503 N N . ASP A 1 67 ? -38.827 -1.415 5.084 1.00 42.50 67 ASP A N 1
ATOM 504 C CA . ASP A 1 67 ? -37.836 -2.374 4.583 1.00 42.50 67 ASP A CA 1
ATOM 505 C C . ASP A 1 67 ? -37.017 -1.799 3.416 1.00 42.50 67 ASP A C 1
ATOM 507 O O . ASP A 1 67 ? -37.464 -1.748 2.266 1.00 42.50 67 ASP A O 1
ATOM 511 N N . SER A 1 68 ? -35.767 -1.443 3.709 1.00 49.44 68 SER A N 1
ATOM 512 C CA . SER A 1 68 ? -34.679 -1.504 2.736 1.00 49.44 68 SER A CA 1
ATOM 513 C C . SER A 1 68 ? -33.801 -2.714 3.092 1.00 49.44 68 SER A C 1
ATOM 515 O O . SER A 1 68 ? -33.374 -2.827 4.242 1.00 49.44 68 SER A O 1
ATOM 517 N N . PRO A 1 69 ? -33.493 -3.637 2.158 1.00 51.59 69 PRO A N 1
ATOM 518 C CA . PRO A 1 69 ? -32.755 -4.877 2.451 1.00 51.59 69 PRO A CA 1
ATOM 519 C C . PRO A 1 69 ? -31.339 -4.648 3.015 1.00 51.59 69 PRO A C 1
ATOM 521 O O . PRO A 1 69 ? -30.728 -5.565 3.565 1.00 51.59 69 PRO A O 1
ATOM 524 N N . GLU A 1 70 ? -30.817 -3.426 2.912 1.00 50.12 70 GLU A N 1
ATOM 525 C CA . GLU A 1 70 ? -29.544 -3.028 3.509 1.00 50.12 70 GLU A CA 1
ATOM 526 C C . GLU A 1 70 ? -29.624 -2.895 5.042 1.00 50.12 70 GLU A C 1
ATOM 528 O O . GLU A 1 70 ? -28.665 -3.250 5.728 1.00 50.12 70 GLU A O 1
ATOM 533 N N . ASP A 1 71 ? -30.768 -2.497 5.612 1.00 52.03 71 ASP A N 1
ATOM 534 C CA . ASP A 1 71 ? -30.902 -2.274 7.060 1.00 52.03 71 ASP A CA 1
ATOM 535 C C . ASP A 1 71 ? -30.933 -3.579 7.874 1.00 52.03 71 ASP A C 1
ATOM 537 O O . ASP A 1 71 ? -30.391 -3.632 8.984 1.00 52.03 71 ASP A O 1
ATOM 541 N N . GLY A 1 72 ? -31.454 -4.671 7.304 1.00 60.31 72 GLY A N 1
ATOM 542 C CA . GLY A 1 72 ? -31.444 -5.993 7.944 1.00 60.31 72 GLY A CA 1
ATOM 543 C C . GLY A 1 72 ? -30.026 -6.545 8.157 1.00 60.31 72 GLY A C 1
ATOM 544 O O . GLY A 1 72 ? -29.671 -6.981 9.256 1.00 60.31 72 GLY A O 1
ATOM 545 N N . LEU A 1 73 ? -29.169 -6.449 7.132 1.00 61.56 73 LEU A N 1
ATOM 546 C CA . LEU A 1 73 ? -27.769 -6.904 7.188 1.00 61.56 73 LEU A CA 1
ATOM 547 C C . LEU A 1 73 ? -26.918 -6.049 8.142 1.00 61.56 73 LEU A C 1
ATOM 549 O O . LEU A 1 73 ? -26.016 -6.540 8.837 1.00 61.56 73 LEU A O 1
ATOM 553 N N . LEU A 1 74 ? -27.212 -4.752 8.199 1.00 65.44 74 LEU A N 1
ATOM 554 C CA . LEU A 1 74 ? -26.547 -3.806 9.087 1.00 65.44 74 LEU A CA 1
ATOM 555 C C . LEU A 1 74 ? -26.979 -4.001 10.555 1.00 65.44 74 LEU A C 1
ATOM 557 O O . LEU A 1 74 ? -26.131 -3.961 11.455 1.00 65.44 74 LEU A O 1
ATOM 561 N N . GLY A 1 75 ? -28.254 -4.307 10.810 1.00 72.12 75 GLY A N 1
ATOM 562 C CA . GLY A 1 75 ? -28.770 -4.680 12.133 1.00 72.12 75 GLY A CA 1
ATOM 563 C C . GLY A 1 75 ? -28.139 -5.961 12.696 1.00 72.12 75 GLY A C 1
ATOM 564 O O . GLY A 1 75 ? -27.736 -6.009 13.868 1.00 72.12 75 GLY A O 1
ATOM 565 N N . GLU A 1 76 ? -27.955 -6.980 11.852 1.00 79.38 76 GLU A N 1
ATOM 566 C CA . GLU A 1 76 ? -27.301 -8.234 12.244 1.00 79.38 76 GLU A CA 1
ATOM 567 C C . GLU A 1 76 ? -25.824 -8.013 12.622 1.00 79.38 76 GLU A C 1
ATOM 569 O O . GLU A 1 76 ? -25.329 -8.540 13.627 1.00 79.38 76 GLU A O 1
ATOM 574 N N . THR A 1 77 ? -25.131 -7.154 11.867 1.00 82.31 77 THR A N 1
ATOM 575 C CA . THR A 1 77 ? -23.727 -6.796 12.110 1.00 82.31 77 THR A CA 1
ATOM 576 C C . THR A 1 77 ? -23.540 -6.153 13.487 1.00 82.31 77 THR A C 1
ATOM 578 O O . THR A 1 77 ? -22.666 -6.574 14.252 1.00 82.31 77 THR A O 1
ATOM 581 N N . ARG A 1 78 ? -24.398 -5.191 13.863 1.00 83.44 78 ARG A N 1
ATOM 582 C CA . ARG A 1 78 ? -24.345 -4.555 15.196 1.00 83.44 78 ARG A CA 1
ATOM 583 C C . ARG A 1 78 ? -24.553 -5.566 16.318 1.00 83.44 78 ARG A C 1
ATOM 585 O O . ARG A 1 78 ? -23.798 -5.584 17.290 1.00 83.44 78 ARG A O 1
ATOM 592 N N . THR A 1 79 ? -25.546 -6.440 16.172 1.00 85.62 79 THR A N 1
ATOM 593 C CA . THR A 1 79 ? -25.882 -7.456 17.181 1.00 85.62 79 THR A CA 1
ATOM 594 C C . THR A 1 79 ? -24.727 -8.431 17.402 1.00 85.62 79 THR A C 1
ATOM 596 O O . THR A 1 79 ? -24.375 -8.751 18.543 1.00 85.62 79 THR A O 1
ATOM 599 N N . ARG A 1 80 ? -24.0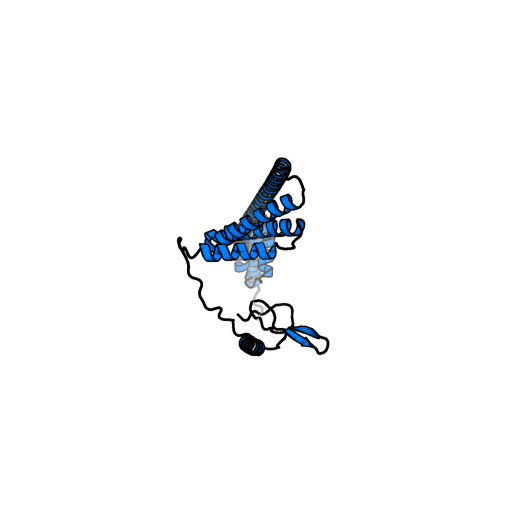77 -8.862 16.316 1.00 87.38 80 ARG A N 1
ATOM 600 C CA . ARG A 1 80 ? -22.906 -9.741 16.367 1.00 87.38 80 ARG A CA 1
ATOM 601 C C . ARG A 1 80 ? -21.720 -9.074 17.068 1.00 87.38 80 ARG A C 1
ATOM 603 O O . ARG A 1 80 ? -21.070 -9.712 17.896 1.00 87.38 80 ARG A O 1
ATOM 610 N N . ILE A 1 81 ? -21.469 -7.797 16.778 1.00 91.19 81 ILE A N 1
ATOM 611 C CA . ILE A 1 81 ? -20.399 -7.010 17.406 1.00 91.19 81 ILE A CA 1
ATOM 612 C C . ILE A 1 81 ? -20.640 -6.857 18.910 1.00 91.19 81 ILE A C 1
ATOM 614 O O . ILE A 1 81 ? -19.747 -7.160 19.698 1.00 91.19 81 ILE A O 1
ATOM 618 N N . ARG A 1 82 ? -21.858 -6.499 19.330 1.00 90.50 82 ARG A N 1
ATOM 619 C CA . ARG A 1 82 ? -22.209 -6.387 20.757 1.00 90.50 82 ARG A CA 1
ATOM 620 C C . ARG A 1 82 ? -22.054 -7.703 21.507 1.00 90.50 82 ARG A C 1
ATOM 622 O O . ARG A 1 82 ? -21.487 -7.730 22.595 1.00 90.50 82 ARG A O 1
ATOM 629 N N . ARG A 1 83 ? -22.500 -8.812 20.909 1.00 89.94 83 ARG A N 1
ATOM 630 C CA . ARG A 1 83 ? -22.317 -10.148 21.493 1.00 89.94 83 ARG A CA 1
ATOM 631 C C . ARG A 1 83 ? -20.837 -10.498 21.641 1.00 89.94 83 ARG A C 1
ATOM 633 O O . ARG A 1 83 ? -20.456 -11.069 22.653 1.00 89.94 83 ARG A O 1
ATOM 640 N N . ARG A 1 84 ? -20.008 -10.146 20.654 1.00 90.12 84 ARG A N 1
ATOM 641 C CA . ARG A 1 84 ? -18.554 -10.355 20.708 1.00 90.12 84 ARG A CA 1
ATOM 642 C C . ARG A 1 84 ? -17.876 -9.467 21.750 1.00 90.12 84 ARG A C 1
ATOM 644 O O . ARG A 1 84 ? -16.896 -9.897 22.345 1.00 90.12 84 ARG A O 1
ATOM 651 N N . ALA A 1 85 ? -18.370 -8.250 21.952 1.00 88.31 85 ALA A N 1
ATOM 652 C CA . ALA A 1 85 ? -17.839 -7.325 22.943 1.00 88.31 85 ALA A CA 1
ATOM 653 C C . ALA A 1 85 ? -18.145 -7.741 24.387 1.00 88.31 85 ALA A C 1
ATOM 655 O O . ALA A 1 85 ? -17.397 -7.380 25.296 1.00 88.31 85 ALA A O 1
ATOM 656 N N . ALA A 1 86 ? -19.217 -8.508 24.604 1.00 87.50 86 ALA A N 1
ATOM 657 C CA . ALA A 1 86 ? -19.585 -9.001 25.922 1.00 87.50 86 ALA A CA 1
ATOM 658 C C . ALA A 1 86 ? -18.449 -9.851 26.524 1.00 87.50 86 ALA A C 1
ATOM 660 O O . ALA A 1 86 ? -18.155 -10.950 26.060 1.00 87.50 86 ALA A O 1
ATOM 661 N N . GLY A 1 87 ? -17.809 -9.327 27.573 1.00 80.81 87 GLY A N 1
ATOM 662 C CA . GLY A 1 87 ? -16.710 -9.990 28.280 1.00 80.81 87 GLY A CA 1
ATOM 663 C C . GLY A 1 87 ? -15.302 -9.652 27.777 1.00 80.81 87 GLY A C 1
ATOM 664 O O . GLY A 1 87 ? -14.337 -10.210 28.299 1.00 80.81 87 GLY A O 1
ATOM 665 N N . LEU A 1 88 ? -15.151 -8.741 26.809 1.00 90.00 88 LEU A N 1
ATOM 666 C CA . LEU A 1 88 ? -13.835 -8.228 26.421 1.00 90.00 88 LEU A CA 1
ATOM 667 C C . LEU A 1 88 ? -13.306 -7.204 27.433 1.00 90.00 88 LEU A C 1
ATOM 669 O O . LEU A 1 88 ? -14.058 -6.449 28.045 1.00 90.00 88 LEU A O 1
ATOM 673 N N . THR A 1 89 ? -11.983 -7.163 27.583 1.00 88.38 89 THR A N 1
ATOM 674 C CA . THR A 1 89 ? -11.294 -6.109 28.338 1.00 88.38 89 THR A CA 1
ATOM 675 C C . THR A 1 89 ? -11.227 -4.817 27.521 1.00 88.38 89 THR A C 1
ATOM 677 O O . THR A 1 89 ? -11.290 -4.859 26.293 1.00 88.38 89 THR A O 1
ATOM 680 N N . VAL A 1 90 ? -11.021 -3.667 28.176 1.00 85.19 90 VAL A N 1
ATOM 681 C CA . VAL A 1 90 ? -10.862 -2.364 27.492 1.00 85.19 90 VAL A CA 1
ATOM 682 C C . VAL A 1 90 ? -9.750 -2.415 26.437 1.00 85.19 90 VAL A C 1
ATOM 684 O O . VAL A 1 90 ? -9.964 -2.007 25.303 1.00 85.19 90 VAL A O 1
ATOM 687 N N . ALA A 1 91 ? -8.605 -3.029 26.754 1.00 83.44 91 ALA A N 1
ATOM 688 C CA . ALA A 1 91 ? -7.509 -3.199 25.798 1.00 83.44 91 ALA A CA 1
ATOM 689 C C . ALA A 1 91 ? -7.892 -4.069 24.582 1.00 83.44 91 ALA A C 1
ATOM 691 O O . ALA A 1 91 ? -7.458 -3.802 23.463 1.00 83.44 91 ALA A O 1
ATOM 692 N N . ALA A 1 92 ? -8.717 -5.103 24.778 1.00 85.19 92 ALA A N 1
ATOM 693 C CA . ALA A 1 92 ? -9.215 -5.929 23.678 1.00 85.19 92 ALA A CA 1
ATOM 694 C C . ALA A 1 92 ? -10.256 -5.186 22.822 1.00 85.19 92 ALA A C 1
ATOM 696 O O . ALA A 1 92 ? -10.309 -5.396 21.611 1.00 85.19 92 ALA A O 1
ATOM 697 N N . ILE A 1 93 ? -11.048 -4.296 23.429 1.00 88.19 93 ILE A N 1
ATOM 698 C CA . ILE A 1 93 ? -11.968 -3.399 22.716 1.00 88.19 93 ILE A CA 1
ATOM 699 C C . ILE A 1 93 ? -11.175 -2.372 21.893 1.00 88.19 93 ILE A C 1
ATOM 701 O O . ILE A 1 93 ? -11.481 -2.177 20.719 1.00 88.19 93 ILE A O 1
ATOM 705 N N . ASP A 1 94 ? -10.114 -1.783 22.452 1.00 88.06 94 ASP A N 1
ATOM 706 C CA . ASP A 1 94 ? -9.217 -0.868 21.731 1.00 88.06 94 ASP A CA 1
ATOM 707 C C . ASP A 1 94 ? -8.567 -1.543 20.514 1.00 88.06 94 ASP A C 1
ATOM 709 O O . ASP A 1 94 ? -8.522 -0.961 19.426 1.00 88.06 94 ASP A O 1
ATOM 713 N N . GLN A 1 95 ? -8.111 -2.790 20.670 1.00 89.62 95 GLN A N 1
ATOM 714 C CA . GLN A 1 95 ? -7.571 -3.571 19.558 1.00 89.62 95 GLN A CA 1
ATOM 715 C C . GLN A 1 95 ? -8.641 -3.853 18.493 1.00 89.62 95 GLN A C 1
ATOM 717 O O . GLN A 1 95 ? -8.387 -3.653 17.309 1.00 89.62 95 GLN A O 1
ATOM 722 N N . ALA A 1 96 ? -9.857 -4.236 18.895 1.00 91.25 96 ALA A N 1
ATOM 723 C CA . ALA A 1 96 ? -10.957 -4.484 17.961 1.00 91.25 96 ALA A CA 1
ATOM 724 C C . ALA A 1 96 ? -11.355 -3.225 17.165 1.00 91.25 96 ALA A C 1
ATOM 726 O O . ALA A 1 96 ? -11.683 -3.319 15.982 1.00 91.25 96 ALA A O 1
ATOM 727 N N . VAL A 1 97 ? -11.277 -2.039 17.781 1.00 92.62 97 VAL A N 1
ATOM 728 C CA . VAL A 1 97 ? -11.472 -0.750 17.095 1.00 92.62 97 VAL A CA 1
ATOM 729 C C . VAL A 1 97 ? -10.371 -0.503 16.059 1.00 92.62 97 VAL A C 1
ATOM 731 O O . VAL A 1 97 ? -10.664 -0.052 14.948 1.00 92.62 97 VAL A O 1
ATOM 734 N N . ALA A 1 98 ? -9.111 -0.796 16.394 1.00 89.00 98 ALA A N 1
ATOM 735 C CA . ALA A 1 98 ? -7.985 -0.646 15.471 1.00 89.00 98 ALA A CA 1
ATOM 736 C C . ALA A 1 98 ? -8.086 -1.598 14.264 1.00 89.00 98 ALA A C 1
ATOM 738 O O . ALA A 1 98 ? -7.820 -1.187 13.128 1.00 89.00 98 ALA A O 1
ATOM 739 N N . ASP A 1 99 ? -8.522 -2.835 14.502 1.00 91.56 99 ASP A N 1
ATOM 740 C CA . ASP A 1 99 ? -8.751 -3.839 13.462 1.00 91.56 99 ASP A CA 1
ATOM 741 C C . ASP A 1 99 ? -9.906 -3.407 12.541 1.00 91.56 99 ASP A C 1
ATOM 743 O O . ASP A 1 99 ? -9.717 -3.294 11.331 1.00 91.56 99 ASP A O 1
ATOM 747 N N . ALA A 1 100 ? -11.057 -3.017 13.105 1.00 91.56 100 ALA A N 1
ATOM 748 C CA . ALA A 1 100 ? -12.213 -2.549 12.331 1.00 91.56 100 ALA A CA 1
ATOM 749 C C . ALA A 1 100 ? -11.903 -1.301 11.481 1.00 91.56 100 ALA A C 1
ATOM 751 O O . ALA A 1 100 ? -12.405 -1.150 10.368 1.00 91.56 100 ALA A O 1
ATOM 752 N N . HIS A 1 101 ? -11.037 -0.409 11.969 1.00 92.00 101 HIS A N 1
ATOM 753 C CA . HIS A 1 101 ? -10.560 0.733 11.187 1.00 92.00 101 HIS A CA 1
ATOM 754 C C . HIS A 1 101 ? -9.652 0.312 10.019 1.00 92.00 101 HIS A C 1
ATOM 756 O O . HIS A 1 101 ? -9.644 0.945 8.961 1.00 92.00 101 HIS A O 1
ATOM 762 N N . THR A 1 102 ? -8.865 -0.749 10.194 1.00 92.12 102 THR A N 1
ATOM 763 C CA . THR A 1 102 ? -8.029 -1.313 9.126 1.00 92.12 102 THR A CA 1
ATOM 764 C C . THR A 1 102 ? -8.883 -1.983 8.052 1.00 92.12 102 THR A C 1
ATOM 766 O O . THR A 1 102 ? -8.618 -1.789 6.862 1.00 92.12 102 THR A O 1
ATOM 769 N N . ASP A 1 103 ? -9.946 -2.676 8.456 1.00 88.94 103 ASP A N 1
ATOM 770 C CA . ASP A 1 103 ? -10.934 -3.256 7.544 1.00 88.94 103 ASP A CA 1
ATOM 771 C C . ASP A 1 103 ? -11.661 -2.167 6.749 1.00 88.94 103 ASP A C 1
ATOM 773 O O . ASP A 1 103 ? -11.741 -2.260 5.525 1.00 88.94 103 ASP A O 1
ATOM 777 N N . LEU A 1 104 ? -12.078 -1.076 7.406 1.00 90.38 104 LEU A N 1
ATOM 778 C CA . LEU A 1 104 ? -12.670 0.091 6.744 1.00 90.38 104 LEU A CA 1
ATOM 779 C C . LEU A 1 104 ? -11.747 0.677 5.667 1.00 90.38 104 LEU A C 1
ATOM 781 O O . LEU A 1 104 ? -12.178 0.882 4.537 1.00 90.38 104 LEU A O 1
ATOM 785 N N . ARG A 1 105 ? -10.459 0.885 5.973 1.00 88.75 105 ARG A N 1
ATOM 786 C CA . ARG A 1 105 ? -9.481 1.381 4.982 1.00 88.75 105 ARG A CA 1
ATOM 787 C C . ARG A 1 105 ? -9.210 0.395 3.851 1.00 88.75 105 ARG A C 1
ATOM 789 O O . ARG A 1 105 ? -8.762 0.783 2.775 1.00 88.75 105 ARG A O 1
ATOM 796 N N . THR A 1 106 ? -9.379 -0.895 4.103 1.00 88.12 106 THR A N 1
ATOM 797 C CA . THR A 1 106 ? -9.235 -1.914 3.063 1.00 88.12 106 THR A CA 1
ATOM 798 C C . THR A 1 106 ? -10.451 -1.902 2.151 1.00 88.12 106 THR A C 1
ATOM 800 O O . THR A 1 106 ? -10.274 -1.872 0.940 1.00 88.12 106 THR A O 1
ATOM 803 N N . ALA A 1 107 ? -11.655 -1.810 2.713 1.00 86.75 107 ALA A N 1
ATOM 804 C CA . ALA A 1 107 ? -12.888 -1.664 1.952 1.00 86.75 107 ALA A CA 1
ATOM 805 C C . ALA A 1 107 ? -12.906 -0.376 1.109 1.00 86.75 107 ALA A C 1
ATOM 807 O O . ALA A 1 107 ? -13.254 -0.434 -0.061 1.00 86.75 107 ALA A O 1
ATOM 808 N N . ASP A 1 108 ? -12.452 0.753 1.661 1.00 85.38 108 ASP A N 1
ATOM 809 C CA . ASP A 1 108 ? -12.385 2.052 0.970 1.00 85.38 108 ASP A CA 1
ATOM 810 C C . ASP A 1 108 ? -11.492 2.002 -0.280 1.00 85.38 108 ASP A C 1
ATOM 812 O O . ASP A 1 108 ? -11.910 2.379 -1.369 1.00 85.38 108 ASP A O 1
ATOM 816 N N . ARG A 1 109 ? -10.308 1.384 -0.172 1.00 82.75 109 ARG A N 1
ATOM 817 C CA . ARG A 1 109 ? -9.408 1.154 -1.320 1.00 82.75 109 ARG A CA 1
ATOM 818 C C . ARG A 1 109 ? -10.006 0.259 -2.408 1.00 82.75 109 ARG A C 1
ATOM 820 O O . ARG A 1 109 ? -9.511 0.263 -3.531 1.00 82.75 109 ARG A O 1
ATOM 827 N N . HIS A 1 110 ? -11.014 -0.541 -2.070 1.00 76.69 110 HIS A N 1
ATOM 828 C CA . HIS A 1 110 ? -11.705 -1.434 -2.996 1.00 76.69 110 HIS A CA 1
ATOM 829 C C . HIS A 1 110 ? -13.087 -0.910 -3.416 1.00 76.69 110 HIS A C 1
ATOM 831 O O . HIS A 1 110 ? -13.718 -1.519 -4.277 1.00 76.69 110 HIS A O 1
ATOM 837 N N . ALA A 1 111 ? -13.541 0.226 -2.880 1.00 70.88 111 ALA A N 1
ATOM 838 C CA . ALA A 1 111 ? -14.827 0.820 -3.231 1.00 70.88 111 ALA A CA 1
ATOM 839 C C . ALA A 1 111 ? -14.847 1.315 -4.688 1.00 70.88 111 ALA A C 1
ATOM 841 O O . ALA A 1 111 ? -15.851 1.136 -5.375 1.00 70.88 111 ALA A O 1
ATOM 842 N N . ASP A 1 112 ? -13.705 1.783 -5.211 1.00 63.75 112 ASP A N 1
ATOM 843 C CA . ASP A 1 112 ? -13.529 2.141 -6.630 1.00 63.75 112 ASP A CA 1
ATOM 844 C C . ASP A 1 112 ? -13.773 0.957 -7.595 1.00 63.75 112 ASP A C 1
ATOM 846 O O . ASP A 1 112 ? -13.977 1.157 -8.792 1.00 63.75 112 ASP A O 1
ATOM 850 N N . ALA A 1 113 ? -13.777 -0.286 -7.090 1.00 64.81 113 ALA A N 1
ATOM 851 C CA . ALA A 1 113 ? -14.077 -1.497 -7.856 1.00 64.81 113 ALA A CA 1
ATOM 852 C C . ALA A 1 113 ? -15.570 -1.898 -7.839 1.00 64.81 113 ALA A C 1
ATOM 854 O O . ALA A 1 113 ? -15.915 -2.951 -8.379 1.00 64.81 113 ALA A O 1
ATOM 855 N N . GLY A 1 114 ? -16.454 -1.076 -7.257 1.00 57.25 114 GLY A N 1
ATOM 856 C CA . GLY A 1 114 ? -17.910 -1.270 -7.287 1.00 57.25 114 GLY A CA 1
ATOM 857 C C . GLY A 1 114 ? -18.506 -2.044 -6.107 1.00 57.25 114 GLY A C 1
ATOM 858 O O . GLY A 1 114 ? -19.636 -2.512 -6.213 1.00 57.25 114 GLY A O 1
ATOM 859 N N . ASP A 1 115 ? -17.787 -2.186 -4.987 1.00 63.66 115 ASP A N 1
ATOM 860 C CA . ASP A 1 115 ? -18.305 -2.835 -3.770 1.00 63.66 115 ASP A CA 1
ATOM 861 C C . ASP A 1 115 ? -18.583 -1.829 -2.638 1.00 63.66 115 ASP A C 1
ATOM 863 O O . ASP A 1 115 ? -18.004 -1.874 -1.547 1.00 63.66 115 ASP A O 1
ATOM 867 N N . GLU A 1 116 ? -19.513 -0.908 -2.903 1.00 73.62 116 GLU A N 1
ATOM 868 C CA . GLU A 1 116 ? -20.015 0.077 -1.930 1.00 73.62 116 GLU A CA 1
ATOM 869 C C . GLU A 1 116 ? -20.637 -0.600 -0.689 1.00 73.62 116 GLU A C 1
ATOM 871 O O . GLU A 1 116 ? -20.576 -0.070 0.424 1.00 73.62 116 GLU A O 1
ATOM 876 N N . SER A 1 117 ? -21.147 -1.829 -0.845 1.00 79.88 117 SER A N 1
ATOM 877 C CA . SER A 1 117 ? -21.759 -2.616 0.233 1.00 79.88 117 SER A CA 1
ATOM 878 C C . SER A 1 117 ? -20.753 -3.036 1.312 1.00 79.88 117 SER A C 1
ATOM 880 O O . SER A 1 117 ? -21.075 -3.080 2.505 1.00 79.88 117 SER A O 1
ATOM 882 N N . THR A 1 118 ? -19.520 -3.354 0.911 1.00 82.88 118 THR A N 1
ATOM 883 C CA . THR A 1 118 ? -18.454 -3.759 1.832 1.00 82.88 118 THR A CA 1
ATOM 884 C C . THR A 1 118 ? -17.906 -2.551 2.585 1.00 82.88 118 THR A C 1
ATOM 886 O O . THR A 1 118 ? -17.650 -2.653 3.788 1.00 82.88 118 THR A O 1
ATOM 889 N N . LEU A 1 119 ? -17.829 -1.388 1.931 1.00 85.25 119 LEU A N 1
ATOM 890 C CA . LEU A 1 119 ? -17.492 -0.126 2.588 1.00 85.25 119 LEU A CA 1
ATOM 891 C C . LEU A 1 119 ? -18.539 0.254 3.648 1.00 85.25 119 LEU A C 1
ATOM 893 O O . LEU A 1 119 ? -18.176 0.534 4.792 1.00 85.25 119 LEU A O 1
ATOM 897 N N . ALA A 1 120 ? -19.831 0.186 3.309 1.00 86.44 120 ALA A N 1
ATOM 898 C CA . ALA A 1 120 ? -20.924 0.487 4.236 1.00 86.44 120 ALA A CA 1
ATOM 899 C C . ALA A 1 120 ? -20.922 -0.437 5.470 1.00 86.44 120 ALA A C 1
ATOM 901 O O . ALA A 1 120 ? -21.027 0.031 6.610 1.00 86.44 120 ALA A O 1
ATOM 902 N N . ARG A 1 121 ? -20.716 -1.748 5.271 1.00 85.56 121 ARG A N 1
ATOM 903 C CA . ARG A 1 121 ? -20.608 -2.725 6.370 1.00 85.56 121 ARG A CA 1
ATOM 904 C C . ARG A 1 121 ? -19.393 -2.469 7.262 1.00 85.56 121 ARG A C 1
ATOM 906 O O . ARG A 1 121 ? -19.526 -2.505 8.487 1.00 85.56 121 ARG A O 1
ATOM 913 N N . ALA A 1 122 ? -18.229 -2.177 6.681 1.00 89.25 122 ALA A N 1
ATOM 914 C CA . ALA A 1 122 ? -17.021 -1.879 7.449 1.00 89.25 122 ALA A CA 1
ATOM 915 C C . ALA A 1 122 ? -17.151 -0.566 8.243 1.00 89.25 122 ALA A C 1
ATOM 917 O O . ALA A 1 122 ? -16.741 -0.497 9.404 1.00 89.25 122 ALA A O 1
ATOM 918 N N . ALA A 1 123 ? -17.787 0.454 7.658 1.00 90.06 123 ALA A N 1
ATOM 919 C CA . ALA A 1 123 ? -18.036 1.731 8.322 1.00 90.06 123 ALA A CA 1
ATOM 920 C C . ALA A 1 123 ? -18.957 1.561 9.535 1.00 90.06 123 ALA A C 1
ATOM 922 O O . ALA A 1 123 ? -18.667 2.074 10.619 1.00 90.06 123 ALA A O 1
ATOM 923 N N . LEU A 1 124 ? -20.033 0.788 9.384 1.00 90.69 124 LEU A N 1
ATOM 924 C CA . LEU A 1 124 ? -20.963 0.517 10.472 1.00 90.69 124 LEU A CA 1
ATOM 925 C C . LEU A 1 124 ? -20.338 -0.349 11.572 1.00 90.69 124 LEU A C 1
ATOM 927 O O . LEU A 1 124 ? -20.551 -0.076 12.756 1.00 90.69 124 LEU A O 1
ATOM 931 N N . ALA A 1 125 ? -19.522 -1.340 11.207 1.00 89.69 125 ALA A N 1
ATOM 932 C CA . ALA A 1 125 ? -18.779 -2.135 12.178 1.00 89.69 125 ALA A CA 1
ATOM 933 C C . ALA A 1 125 ? -17.818 -1.269 13.008 1.00 89.69 125 ALA A C 1
ATOM 935 O O . ALA A 1 125 ? -17.784 -1.379 14.235 1.00 89.69 125 ALA A O 1
ATOM 936 N N . TYR A 1 126 ? -17.083 -0.365 12.356 1.00 90.56 126 TYR A N 1
ATOM 937 C CA . TYR A 1 126 ? -16.187 0.570 13.032 1.00 90.56 126 TYR A CA 1
ATOM 938 C C . TYR A 1 126 ? -16.939 1.520 13.979 1.00 90.56 126 TYR A C 1
ATOM 940 O O . TYR A 1 126 ? -16.518 1.710 15.123 1.00 90.56 126 TYR A O 1
ATOM 948 N N . GLN A 1 127 ? -18.078 2.071 13.549 1.00 91.31 127 GLN A N 1
ATOM 949 C CA . GLN A 1 127 ? -18.912 2.931 14.396 1.00 91.31 127 GLN A CA 1
ATOM 950 C C . GLN A 1 127 ? -19.444 2.202 15.637 1.00 91.31 127 GLN A C 1
ATOM 952 O O . GLN A 1 127 ? -19.450 2.776 16.726 1.00 91.31 127 GLN A O 1
ATOM 957 N N . GLU A 1 128 ? -19.872 0.943 15.502 1.00 92.44 128 GLU A N 1
ATOM 958 C CA . GLU A 1 128 ? -20.379 0.171 16.641 1.00 92.44 128 GLU A CA 1
ATOM 959 C C . GLU A 1 128 ? -19.275 -0.112 17.669 1.00 92.44 128 GLU A C 1
ATOM 961 O O . GLU A 1 128 ? -19.489 0.072 18.867 1.00 92.44 128 GLU A O 1
ATOM 966 N N . TRP A 1 129 ? -18.073 -0.480 17.216 1.00 94.44 129 TRP A N 1
ATOM 967 C CA . TRP A 1 129 ? -16.927 -0.686 18.106 1.00 94.44 129 TRP A CA 1
ATOM 968 C C . TRP A 1 129 ? -16.509 0.592 18.840 1.00 94.44 129 TRP A C 1
ATOM 970 O O . TRP A 1 129 ? -16.199 0.535 20.029 1.00 94.44 129 TRP A O 1
ATOM 980 N N . GLN A 1 130 ? -16.557 1.750 18.175 1.00 91.62 130 GLN A N 1
ATOM 981 C CA . GLN A 1 130 ? -16.301 3.041 18.823 1.00 91.62 130 GLN A CA 1
ATOM 982 C C . GLN A 1 130 ? -17.344 3.367 19.899 1.00 91.62 130 GLN A C 1
ATOM 984 O O . GLN A 1 130 ? -16.993 3.875 20.964 1.00 91.62 130 GLN A O 1
ATOM 989 N N . ARG A 1 131 ? -18.619 3.032 19.664 1.00 90.31 131 ARG A N 1
ATOM 990 C CA . ARG A 1 131 ? -19.671 3.207 20.674 1.00 90.31 131 ARG A CA 1
ATOM 991 C C . ARG A 1 131 ? -19.417 2.329 21.900 1.00 90.31 131 ARG A C 1
ATOM 993 O O . ARG A 1 131 ? -19.405 2.837 23.017 1.00 90.31 131 ARG A O 1
ATOM 1000 N N . ILE A 1 132 ? -19.134 1.046 21.681 1.00 90.50 132 ILE A N 1
ATOM 1001 C CA . ILE A 1 132 ? -18.827 0.075 22.744 1.00 90.50 132 ILE A CA 1
ATOM 1002 C C . ILE A 1 132 ? -17.600 0.507 23.552 1.00 90.50 132 ILE A C 1
ATOM 1004 O O . ILE A 1 132 ? -17.587 0.385 24.774 1.00 90.50 132 ILE A O 1
ATOM 1008 N N . ARG A 1 133 ? -16.575 1.054 22.891 1.00 89.12 133 ARG A N 1
ATOM 1009 C CA . ARG A 1 133 ? -15.401 1.626 23.558 1.00 89.12 133 ARG A CA 1
ATOM 1010 C C . ARG A 1 133 ? -15.779 2.769 24.502 1.00 89.12 133 ARG A C 1
ATOM 1012 O O . ARG A 1 133 ? -15.310 2.793 25.637 1.00 89.12 133 ARG A O 1
ATOM 1019 N N . GLY A 1 134 ? -16.645 3.681 24.058 1.00 85.75 134 GLY A N 1
ATOM 1020 C CA . GLY A 1 134 ? -17.165 4.763 24.898 1.00 85.75 134 GLY A CA 1
ATOM 1021 C C . GLY A 1 134 ? -17.953 4.242 26.104 1.00 85.75 134 GLY A C 1
ATOM 1022 O O . GLY A 1 134 ? -17.719 4.669 27.234 1.00 85.75 134 GLY A O 1
ATOM 1023 N N . GLU A 1 135 ? -18.834 3.264 25.894 1.00 87.19 135 GLU A N 1
ATOM 1024 C CA . GLU A 1 135 ? -19.599 2.613 26.968 1.00 87.19 135 GLU A CA 1
ATOM 1025 C C . GLU A 1 135 ? -18.678 1.925 27.991 1.00 87.19 135 GLU A C 1
ATOM 1027 O O . GLU A 1 135 ? -18.859 2.091 29.199 1.00 87.19 135 GLU A O 1
ATOM 1032 N N . ALA A 1 136 ? -17.642 1.223 27.525 1.00 83.88 136 ALA A N 1
ATOM 1033 C CA . ALA A 1 136 ? -16.659 0.556 28.376 1.00 83.88 136 ALA A CA 1
ATOM 1034 C C . ALA A 1 136 ? -15.818 1.545 29.202 1.00 83.88 136 ALA A C 1
ATOM 1036 O O . ALA A 1 136 ? -15.585 1.299 30.386 1.00 83.88 136 ALA A O 1
ATOM 1037 N N . ALA A 1 137 ? -15.414 2.679 28.619 1.00 76.31 137 ALA A N 1
ATOM 1038 C CA . ALA A 1 137 ? -14.714 3.745 29.342 1.00 76.31 137 ALA A CA 1
ATOM 1039 C C . ALA A 1 137 ? -15.597 4.350 30.447 1.00 76.31 137 ALA A C 1
ATOM 1041 O O . ALA A 1 137 ? -15.151 4.543 31.577 1.00 76.31 137 ALA A O 1
ATOM 1042 N N . THR A 1 138 ? -16.884 4.555 30.149 1.00 77.56 138 THR A N 1
ATOM 1043 C CA . THR A 1 138 ? -17.865 5.071 31.116 1.00 77.56 138 THR A CA 1
ATOM 1044 C C . THR A 1 138 ? -18.091 4.086 32.273 1.00 77.56 138 THR A C 1
ATOM 1046 O O . THR A 1 138 ? -18.186 4.492 33.431 1.00 77.56 138 THR A O 1
ATOM 1049 N N . ALA A 1 139 ? -18.134 2.781 31.980 1.00 73.81 139 ALA A N 1
ATOM 1050 C CA . ALA A 1 139 ? -18.313 1.716 32.970 1.00 73.81 139 ALA A CA 1
ATOM 1051 C C . ALA A 1 139 ? -17.075 1.474 33.858 1.00 73.81 139 ALA A C 1
ATOM 1053 O O . ALA A 1 139 ? -17.220 1.029 34.996 1.00 73.81 139 ALA A O 1
ATOM 1054 N N . ALA A 1 140 ? -15.868 1.776 33.369 1.00 66.19 140 ALA A N 1
ATOM 1055 C CA . ALA A 1 140 ? -14.620 1.615 34.118 1.00 66.19 140 ALA A CA 1
ATOM 1056 C C . ALA A 1 140 ? -14.378 2.714 35.172 1.00 66.19 140 ALA A C 1
ATOM 1058 O O . ALA A 1 140 ? -13.426 2.617 35.946 1.00 66.19 140 ALA A O 1
ATOM 1059 N N . GLY A 1 141 ? -15.214 3.760 35.222 1.00 60.38 141 GLY A N 1
ATOM 1060 C CA . GLY A 1 141 ? -15.023 4.896 36.130 1.00 60.38 141 GLY A CA 1
ATOM 1061 C C . GLY A 1 141 ? -13.791 5.748 35.800 1.00 60.38 141 GLY A C 1
ATOM 1062 O O . GLY A 1 141 ? -13.429 6.631 36.576 1.00 60.38 141 GLY A O 1
ATOM 1063 N N . GLU A 1 142 ? -13.152 5.504 34.654 1.00 57.56 142 GLU A N 1
ATOM 1064 C CA . GLU A 1 142 ? -12.174 6.418 34.088 1.00 57.56 142 GLU A CA 1
ATOM 1065 C C . GLU A 1 142 ? -12.942 7.628 33.562 1.00 57.56 142 GLU A C 1
ATOM 1067 O O . GLU A 1 142 ? -13.738 7.524 32.629 1.00 57.56 142 GLU A O 1
ATOM 1072 N N . THR A 1 143 ? -12.749 8.787 34.190 1.00 59.72 143 THR A N 1
ATOM 1073 C CA . THR A 1 143 ? -13.291 10.047 33.684 1.00 59.72 143 THR A CA 1
ATOM 1074 C C . THR A 1 143 ? -12.689 10.275 32.303 1.00 59.72 143 THR A C 1
ATOM 1076 O O . THR A 1 143 ? -11.524 10.653 32.186 1.00 59.72 143 THR A O 1
ATOM 1079 N N . HIS A 1 144 ? -13.464 9.973 31.265 1.00 64.88 144 HIS A N 1
ATOM 1080 C CA . HIS A 1 144 ? -13.112 10.236 29.880 1.00 64.88 144 HIS A CA 1
ATOM 1081 C C . HIS A 1 144 ? -12.679 11.703 29.762 1.00 64.88 144 HIS A C 1
ATOM 1083 O O . HIS A 1 144 ? -13.466 12.608 30.040 1.00 64.88 144 HIS A O 1
ATOM 1089 N N . ASP A 1 145 ? -11.407 11.917 29.423 1.00 72.75 145 ASP A N 1
ATOM 1090 C CA . ASP A 1 145 ? -10.832 13.238 29.190 1.00 72.75 145 ASP A CA 1
ATOM 1091 C C . ASP A 1 145 ? -10.773 13.466 27.671 1.00 72.75 145 ASP A C 1
ATOM 1093 O O . ASP A 1 145 ? -9.831 13.011 27.009 1.00 72.75 145 ASP A O 1
ATOM 1097 N N . PRO A 1 146 ? -11.783 14.140 27.095 1.00 74.56 146 PRO A N 1
ATOM 1098 C CA . PRO A 1 146 ? -11.864 14.349 25.656 1.00 74.56 146 PRO A CA 1
ATOM 1099 C C . PRO A 1 146 ? -10.699 15.191 25.120 1.00 74.56 146 PRO A C 1
ATOM 1101 O O . PRO A 1 146 ? -10.328 15.038 23.956 1.00 74.56 146 PRO A O 1
ATOM 1104 N N . ASP A 1 147 ? -10.076 16.038 25.946 1.00 75.81 147 ASP A N 1
ATOM 1105 C CA . ASP A 1 147 ? -8.932 16.853 25.531 1.00 75.81 147 ASP A CA 1
ATOM 1106 C C . ASP A 1 147 ? -7.661 16.004 25.419 1.00 75.81 147 ASP A C 1
ATOM 1108 O O . ASP A 1 147 ? -6.867 16.178 24.483 1.00 75.81 147 ASP A O 1
ATOM 1112 N N . ARG A 1 148 ? -7.487 15.028 26.321 1.00 75.38 148 ARG A N 1
ATOM 1113 C CA . ARG A 1 148 ? -6.408 14.034 26.231 1.00 75.38 148 ARG A CA 1
ATOM 1114 C C . ARG A 1 148 ? -6.550 13.165 24.984 1.00 75.38 148 ARG A C 1
ATOM 1116 O O . ARG A 1 148 ? -5.558 12.956 24.278 1.00 75.38 148 ARG A O 1
ATOM 1123 N N . ASP A 1 149 ? -7.759 12.704 24.685 1.00 79.44 149 ASP A N 1
ATOM 1124 C CA . ASP A 1 149 ? -8.028 11.883 23.502 1.00 79.44 149 ASP A CA 1
ATOM 1125 C C . ASP A 1 149 ? -7.849 12.680 22.206 1.00 79.44 149 ASP A C 1
ATOM 1127 O O . ASP A 1 149 ? -7.215 12.196 21.264 1.00 79.44 149 ASP A O 1
ATOM 1131 N N . LEU A 1 150 ? -8.283 13.943 22.180 1.00 79.75 150 LEU A N 1
ATOM 1132 C CA . LEU A 1 150 ? -8.041 14.852 21.060 1.00 79.75 150 LEU A CA 1
ATOM 1133 C C . LEU A 1 150 ? -6.540 15.123 20.862 1.00 79.75 150 LEU A C 1
ATOM 1135 O O . LEU A 1 150 ? -6.059 15.182 19.726 1.00 79.75 150 LEU A O 1
ATOM 1139 N N . GLY A 1 151 ? -5.777 15.261 21.950 1.00 84.38 151 GLY A N 1
ATOM 1140 C CA . GLY A 1 151 ? -4.321 15.404 21.920 1.00 84.38 151 GLY A CA 1
ATOM 1141 C C . GLY A 1 151 ? -3.621 14.177 21.332 1.00 84.38 151 GLY A C 1
ATOM 1142 O O . GLY A 1 151 ? -2.774 14.313 20.443 1.00 84.38 151 GLY A O 1
ATOM 1143 N N . LEU A 1 152 ? -4.018 12.975 21.763 1.00 83.88 152 LEU A N 1
ATOM 1144 C CA . LEU A 1 152 ? -3.525 11.711 21.210 1.00 83.88 152 LEU A CA 1
ATOM 1145 C C . LEU A 1 152 ? -3.900 11.559 19.734 1.00 83.88 152 LEU A C 1
ATOM 1147 O O . LEU A 1 152 ? -3.046 11.200 18.922 1.00 83.88 152 LEU A O 1
ATOM 1151 N N . GLN A 1 153 ? -5.132 11.899 19.362 1.00 82.62 153 GLN A N 1
ATOM 1152 C CA . GLN A 1 153 ? -5.599 11.837 17.981 1.00 82.62 153 GLN A CA 1
ATOM 1153 C C . GLN A 1 153 ? -4.810 12.796 17.083 1.00 82.62 153 GLN A C 1
ATOM 1155 O O . GLN A 1 153 ? -4.356 12.403 16.010 1.00 82.62 153 GLN A O 1
ATOM 1160 N N . ARG A 1 154 ? -4.554 14.032 17.532 1.00 88.88 154 ARG A N 1
ATOM 1161 C CA . ARG A 1 154 ? -3.709 14.997 16.806 1.00 88.88 154 ARG A CA 1
ATOM 1162 C C . ARG A 1 154 ? -2.271 14.504 16.660 1.00 88.88 154 ARG A C 1
ATOM 1164 O O . ARG A 1 154 ? -1.710 14.601 15.569 1.00 88.88 154 ARG A O 1
ATOM 1171 N N . ALA A 1 155 ? -1.684 13.949 17.720 1.00 86.06 155 ALA A N 1
ATOM 1172 C CA . ALA A 1 155 ? -0.327 13.405 17.683 1.00 86.06 155 ALA A CA 1
ATOM 1173 C C . ALA A 1 155 ? -0.213 12.213 16.718 1.00 86.06 155 ALA A C 1
ATOM 1175 O O . ALA A 1 155 ? 0.735 12.142 15.933 1.00 86.06 155 ALA A O 1
ATOM 1176 N N . GLN A 1 156 ? -1.201 11.316 16.724 1.00 89.25 156 GLN A N 1
ATOM 1177 C CA . GLN A 1 156 ? -1.281 10.191 15.794 1.00 89.25 156 GLN A CA 1
ATOM 1178 C C . GLN A 1 156 ? -1.471 10.664 14.350 1.00 89.25 156 GLN A C 1
ATOM 1180 O O . GLN A 1 156 ? -0.768 10.183 13.466 1.00 89.25 156 GLN A O 1
ATOM 1185 N N . THR A 1 157 ? -2.346 11.641 14.102 1.00 86.88 157 THR A N 1
ATOM 1186 C CA . THR A 1 157 ? -2.531 12.243 12.772 1.00 86.88 157 THR A CA 1
ATOM 1187 C C . THR A 1 157 ? -1.239 12.883 12.264 1.00 86.88 157 THR A C 1
ATOM 1189 O O . THR A 1 157 ? -0.843 12.650 11.126 1.00 86.88 157 THR A O 1
ATOM 1192 N N . ALA A 1 158 ? -0.518 13.620 13.113 1.00 89.06 158 ALA A N 1
ATOM 1193 C CA . ALA A 1 158 ? 0.761 14.227 12.748 1.00 89.06 158 ALA A CA 1
ATOM 1194 C C . ALA A 1 158 ? 1.880 13.191 12.526 1.00 89.06 158 ALA A C 1
ATOM 1196 O O . ALA A 1 158 ? 2.779 13.405 11.711 1.00 89.06 158 ALA A O 1
ATOM 1197 N N . ALA A 1 159 ? 1.873 12.075 13.259 1.00 86.88 159 ALA A N 1
ATOM 1198 C CA . ALA A 1 159 ? 2.796 10.967 13.024 1.00 86.88 159 ALA A CA 1
ATOM 1199 C C . ALA A 1 159 ? 2.493 10.253 11.695 1.00 86.88 159 ALA A C 1
ATOM 1201 O O . ALA A 1 159 ? 3.417 10.016 10.921 1.00 86.88 159 ALA A O 1
ATOM 1202 N N . ARG A 1 160 ? 1.211 9.999 11.399 1.00 81.75 160 ARG A N 1
ATOM 1203 C CA . ARG A 1 160 ? 0.753 9.392 10.138 1.00 81.75 160 ARG A CA 1
ATOM 1204 C C . ARG A 1 160 ? 1.098 10.260 8.936 1.00 81.75 160 ARG A C 1
ATOM 1206 O O . ARG A 1 160 ? 1.758 9.782 8.029 1.00 81.75 160 ARG A O 1
ATOM 1213 N N . HIS A 1 161 ? 0.804 11.557 8.999 1.00 91.62 161 HIS A N 1
ATOM 1214 C CA . HIS A 1 161 ? 1.167 12.486 7.930 1.00 91.62 161 HIS A CA 1
ATOM 1215 C C . HIS A 1 161 ? 2.676 12.480 7.630 1.00 91.62 161 HIS A C 1
ATOM 1217 O O . HIS A 1 161 ? 3.082 12.487 6.471 1.00 91.62 161 HIS A O 1
ATOM 1223 N N . ARG A 1 162 ? 3.528 12.414 8.664 1.00 92.31 162 ARG A N 1
ATOM 1224 C CA . ARG A 1 162 ? 4.984 12.296 8.473 1.00 92.31 162 ARG A CA 1
ATOM 1225 C C . ARG A 1 162 ? 5.381 10.985 7.794 1.00 92.31 162 ARG A C 1
ATOM 1227 O O . ARG A 1 162 ? 6.301 10.993 6.981 1.00 92.31 162 ARG A O 1
ATOM 1234 N N . GLN A 1 163 ? 4.711 9.885 8.124 1.00 91.38 163 GLN A N 1
ATOM 1235 C CA . GLN A 1 163 ? 4.950 8.589 7.498 1.00 91.38 163 GLN A CA 1
ATOM 1236 C C . GLN A 1 163 ? 4.514 8.587 6.028 1.00 91.38 163 GLN A C 1
ATOM 1238 O O . GLN A 1 163 ? 5.290 8.150 5.183 1.00 91.38 163 GLN A O 1
ATOM 1243 N N . ASP A 1 164 ? 3.346 9.147 5.717 1.00 91.94 164 ASP A N 1
ATOM 1244 C CA . ASP A 1 164 ? 2.835 9.246 4.346 1.00 91.94 164 ASP A CA 1
ATOM 1245 C C . ASP A 1 164 ? 3.766 10.100 3.473 1.00 91.94 164 ASP A C 1
ATOM 1247 O O . ASP A 1 164 ? 4.140 9.701 2.373 1.00 91.94 164 ASP A O 1
ATOM 1251 N N . VAL A 1 165 ? 4.236 11.243 3.990 1.00 91.38 165 VAL A N 1
ATOM 1252 C CA . VAL A 1 165 ? 5.223 12.088 3.294 1.00 91.38 165 VAL A CA 1
ATOM 1253 C C . VAL A 1 165 ? 6.531 11.331 3.046 1.00 91.38 165 VAL A C 1
ATOM 1255 O O . VAL A 1 165 ? 7.103 11.434 1.960 1.00 91.38 165 VAL A O 1
ATOM 1258 N N . ALA A 1 166 ? 7.007 10.555 4.024 1.00 91.25 166 ALA A N 1
ATOM 1259 C CA . ALA A 1 166 ? 8.213 9.748 3.865 1.00 91.25 166 ALA A CA 1
ATOM 1260 C C . ALA A 1 166 ? 8.029 8.630 2.826 1.00 91.25 166 ALA A C 1
ATOM 1262 O O . ALA A 1 166 ? 8.941 8.380 2.036 1.00 91.25 166 ALA A O 1
ATOM 1263 N N . GLN A 1 167 ? 6.855 7.996 2.790 1.00 90.06 167 GLN A N 1
ATOM 1264 C CA . GLN A 1 167 ? 6.525 6.971 1.805 1.00 90.06 167 GLN A CA 1
ATOM 1265 C C . GLN A 1 167 ? 6.451 7.560 0.390 1.00 90.06 167 GLN A C 1
ATOM 1267 O O . GLN A 1 167 ? 7.147 7.069 -0.498 1.00 90.06 167 GLN A O 1
ATOM 1272 N N . CYS A 1 168 ? 5.724 8.664 0.194 1.00 92.62 168 CYS A N 1
ATOM 1273 C CA . CYS A 1 168 ? 5.674 9.369 -1.090 1.00 92.62 168 CYS A CA 1
ATOM 1274 C C . CYS A 1 168 ? 7.075 9.785 -1.572 1.00 92.62 168 CYS A C 1
ATOM 1276 O O . CYS A 1 168 ? 7.391 9.678 -2.757 1.00 92.62 168 CYS A O 1
ATOM 1278 N N . ALA A 1 169 ? 7.946 10.241 -0.664 1.00 86.88 169 ALA A N 1
ATOM 1279 C CA . ALA A 1 169 ? 9.326 10.583 -1.005 1.00 86.88 169 ALA A CA 1
ATOM 1280 C C . ALA A 1 169 ? 10.149 9.352 -1.429 1.00 86.88 169 ALA A C 1
ATOM 1282 O O . ALA A 1 169 ? 10.941 9.437 -2.371 1.00 86.88 169 ALA A O 1
ATOM 1283 N N . ALA A 1 170 ? 9.959 8.209 -0.763 1.00 87.12 170 ALA A N 1
ATOM 1284 C CA . ALA A 1 170 ? 10.629 6.958 -1.109 1.00 87.12 170 ALA A CA 1
ATOM 1285 C C . ALA A 1 170 ? 10.179 6.424 -2.480 1.00 87.12 170 ALA A C 1
ATOM 1287 O O . ALA A 1 170 ? 11.023 6.032 -3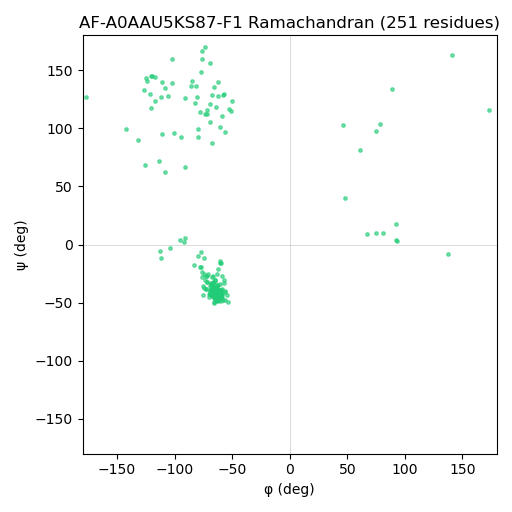.288 1.00 87.12 170 ALA A O 1
ATOM 1288 N N . GLU A 1 171 ? 8.878 6.468 -2.767 1.00 90.06 171 GLU A N 1
ATOM 1289 C CA . GLU A 1 171 ? 8.303 6.090 -4.064 1.00 90.06 171 GLU A CA 1
ATOM 1290 C C . GLU A 1 171 ? 8.829 6.999 -5.185 1.00 90.06 171 GLU A C 1
ATOM 1292 O O . GLU A 1 171 ? 9.365 6.513 -6.182 1.00 90.06 171 GLU A O 1
ATOM 1297 N N . ALA A 1 172 ? 8.824 8.320 -4.980 1.00 88.50 172 ALA A N 1
ATOM 1298 C CA . ALA A 1 172 ? 9.366 9.270 -5.952 1.00 88.50 172 ALA A CA 1
ATOM 1299 C C . ALA A 1 172 ? 10.864 9.041 -6.242 1.00 88.50 172 ALA A C 1
ATOM 1301 O O . ALA A 1 172 ? 11.305 9.147 -7.393 1.00 88.50 172 ALA A O 1
ATOM 1302 N N . ALA A 1 173 ? 11.657 8.710 -5.216 1.00 83.56 173 ALA A N 1
ATOM 1303 C CA . ALA A 1 173 ? 13.070 8.369 -5.378 1.00 83.56 173 ALA A CA 1
ATOM 1304 C C . ALA A 1 173 ? 13.258 7.049 -6.145 1.00 83.56 173 ALA A C 1
ATOM 1306 O O . ALA A 1 173 ? 14.148 6.946 -6.996 1.00 83.56 173 ALA A O 1
ATOM 1307 N N . HIS A 1 174 ? 12.407 6.054 -5.882 1.00 87.06 174 HIS A N 1
ATOM 1308 C CA . HIS A 1 174 ? 12.408 4.786 -6.603 1.00 87.06 174 HIS A CA 1
ATOM 1309 C C . HIS A 1 174 ? 12.092 4.983 -8.092 1.00 87.06 174 HIS A C 1
ATOM 1311 O O . HIS A 1 174 ? 12.849 4.517 -8.945 1.00 87.06 174 HIS A O 1
ATOM 1317 N N . ASP A 1 175 ? 11.058 5.759 -8.415 1.00 87.00 175 ASP A N 1
ATOM 1318 C CA . ASP A 1 175 ? 10.677 6.070 -9.795 1.00 87.00 175 ASP A CA 1
ATOM 1319 C C . ASP A 1 175 ? 11.760 6.851 -10.540 1.00 87.00 175 ASP A C 1
ATOM 1321 O O . ASP A 1 175 ? 12.022 6.602 -11.720 1.00 87.00 175 ASP A O 1
ATOM 1325 N N . ALA A 1 176 ? 12.411 7.806 -9.871 1.00 76.94 176 ALA A N 1
ATOM 1326 C CA . ALA A 1 176 ? 13.531 8.545 -10.448 1.00 76.94 176 ALA A CA 1
ATOM 1327 C C . ALA A 1 176 ? 14.703 7.610 -10.787 1.00 76.94 176 ALA A C 1
ATOM 1329 O O . ALA A 1 176 ? 15.304 7.726 -11.862 1.00 76.94 176 ALA A O 1
ATOM 1330 N N . ARG A 1 177 ? 14.992 6.642 -9.908 1.00 74.56 177 ARG A N 1
ATOM 1331 C CA . ARG A 1 177 ? 16.010 5.619 -10.154 1.00 74.56 177 ARG A CA 1
ATOM 1332 C C . ARG A 1 177 ? 15.621 4.713 -11.318 1.00 74.56 177 ARG A C 1
ATOM 1334 O O . ARG A 1 177 ? 16.430 4.540 -12.223 1.00 74.56 177 ARG A O 1
ATOM 1341 N N . GLN A 1 178 ? 14.386 4.213 -11.357 1.00 76.88 178 GLN A N 1
ATOM 1342 C CA . GLN A 1 178 ? 13.916 3.376 -12.464 1.00 76.88 178 GLN A CA 1
ATOM 1343 C C . GLN A 1 178 ? 13.981 4.101 -13.812 1.00 76.88 178 GLN A C 1
ATOM 1345 O O . GLN A 1 178 ? 14.432 3.517 -14.798 1.00 76.88 178 GLN A O 1
ATOM 1350 N N . ARG A 1 179 ? 13.578 5.378 -13.862 1.00 73.88 179 ARG A N 1
ATOM 1351 C CA . ARG A 1 179 ? 13.690 6.212 -15.069 1.00 73.88 179 ARG A CA 1
ATOM 1352 C C . ARG A 1 179 ? 15.139 6.372 -15.515 1.00 73.88 179 ARG A C 1
ATOM 1354 O O . ARG A 1 179 ? 15.427 6.247 -16.703 1.00 73.88 179 ARG A O 1
ATOM 1361 N N . THR A 1 180 ? 16.047 6.593 -14.570 1.00 64.56 180 THR A N 1
ATOM 1362 C CA . THR A 1 180 ? 17.485 6.701 -14.850 1.00 64.56 180 THR A CA 1
ATOM 1363 C C . THR A 1 180 ? 18.048 5.374 -15.368 1.00 64.56 180 THR A C 1
ATOM 1365 O O . THR A 1 180 ? 18.733 5.350 -16.386 1.00 64.56 180 THR A O 1
ATOM 1368 N N . ASP A 1 181 ? 17.689 4.248 -14.751 1.00 63.34 181 ASP A N 1
ATOM 1369 C CA . ASP A 1 181 ? 18.117 2.913 -15.181 1.00 63.34 181 ASP A CA 1
ATOM 1370 C C . ASP A 1 181 ? 17.521 2.518 -16.542 1.00 63.34 181 ASP A C 1
ATOM 1372 O O . ASP A 1 181 ? 18.170 1.842 -17.344 1.00 63.34 181 ASP A O 1
ATOM 1376 N N . ALA A 1 182 ? 16.286 2.930 -16.834 1.00 66.31 182 ALA A N 1
ATOM 1377 C CA . ALA A 1 182 ? 15.662 2.758 -18.142 1.00 66.31 182 ALA A CA 1
ATOM 1378 C C . ALA A 1 182 ? 16.378 3.590 -19.216 1.00 66.31 182 ALA A C 1
ATOM 1380 O O . ALA A 1 182 ? 16.723 3.046 -20.265 1.00 66.31 182 ALA A O 1
ATOM 1381 N N . ALA A 1 183 ? 16.684 4.860 -18.930 1.00 61.69 183 ALA A N 1
ATOM 1382 C CA . ALA A 1 183 ? 17.464 5.713 -19.821 1.00 61.69 183 ALA A CA 1
ATOM 1383 C C . ALA A 1 183 ? 18.858 5.119 -20.073 1.00 61.69 183 ALA A C 1
ATOM 1385 O O . ALA A 1 183 ? 19.264 4.978 -21.223 1.00 61.69 183 ALA A O 1
ATOM 1386 N N . HIS A 1 184 ? 19.564 4.667 -19.031 1.00 56.88 184 HIS A N 1
ATOM 1387 C CA . HIS A 1 184 ? 20.858 3.996 -19.178 1.00 56.88 184 HIS A CA 1
ATOM 1388 C C . HIS A 1 184 ? 20.770 2.712 -20.010 1.00 56.88 184 HIS A C 1
ATOM 1390 O O . HIS A 1 184 ? 21.642 2.473 -20.842 1.00 56.88 184 HIS A O 1
ATOM 1396 N N . ARG A 1 185 ? 19.720 1.894 -19.848 1.00 60.22 185 ARG A N 1
ATOM 1397 C CA . ARG A 1 185 ? 19.493 0.711 -20.699 1.00 60.22 185 ARG A CA 1
ATOM 1398 C C . ARG A 1 185 ? 19.232 1.088 -22.156 1.00 60.22 185 ARG A C 1
ATOM 1400 O O . ARG A 1 185 ? 19.741 0.414 -23.047 1.00 60.22 185 ARG A O 1
ATOM 1407 N N . GLN A 1 186 ? 18.478 2.157 -22.401 1.00 64.62 186 GLN A N 1
ATOM 1408 C CA . GLN A 1 186 ? 18.214 2.663 -23.746 1.00 64.62 186 GLN A CA 1
ATOM 1409 C C . GLN A 1 186 ? 19.492 3.198 -24.406 1.00 64.62 186 GLN A C 1
ATOM 1411 O O . GLN A 1 186 ? 19.769 2.861 -25.556 1.00 64.62 186 GLN A O 1
ATOM 1416 N N . PHE A 1 187 ? 20.304 3.965 -23.673 1.00 56.91 187 PHE A N 1
ATOM 1417 C CA . PHE A 1 187 ? 21.596 4.457 -24.153 1.00 56.91 187 PHE A CA 1
ATOM 1418 C C . PHE A 1 187 ? 22.592 3.321 -24.392 1.00 56.91 187 PHE A C 1
ATOM 1420 O O . PHE A 1 187 ? 23.216 3.299 -25.447 1.00 56.91 187 PHE A O 1
ATOM 1427 N N . ALA A 1 188 ? 22.695 2.344 -23.487 1.00 57.78 188 ALA A N 1
ATOM 1428 C CA . ALA A 1 188 ? 23.539 1.165 -23.679 1.00 57.78 188 ALA A CA 1
ATOM 1429 C C . ALA A 1 188 ? 23.074 0.324 -24.880 1.00 57.78 188 ALA A C 1
ATOM 1431 O O . ALA A 1 188 ? 23.892 -0.107 -25.684 1.00 57.78 188 ALA A O 1
ATOM 1432 N N . GLY A 1 189 ? 21.762 0.147 -25.074 1.00 63.94 189 GLY A N 1
ATOM 1433 C CA . GLY A 1 189 ? 21.210 -0.531 -26.251 1.00 63.94 189 GLY A CA 1
ATOM 1434 C C . GLY A 1 189 ? 21.518 0.197 -27.564 1.00 63.94 189 GLY A C 1
ATOM 1435 O O . GLY A 1 189 ? 21.913 -0.438 -28.541 1.00 63.94 189 GLY A O 1
ATOM 1436 N N . ALA A 1 190 ? 21.403 1.528 -27.580 1.00 62.22 190 ALA A N 1
ATOM 1437 C CA . ALA A 1 190 ? 21.739 2.351 -28.741 1.00 62.22 190 ALA A CA 1
ATOM 1438 C C . ALA A 1 190 ? 23.255 2.380 -29.022 1.00 62.22 190 ALA A C 1
ATOM 1440 O O . ALA A 1 190 ? 23.669 2.262 -30.175 1.00 62.22 190 ALA A O 1
ATOM 1441 N N . ALA A 1 191 ? 24.087 2.475 -27.981 1.00 60.84 191 ALA A N 1
ATOM 1442 C CA . ALA A 1 191 ? 25.547 2.464 -28.077 1.00 60.84 191 ALA A CA 1
ATOM 1443 C C . ALA A 1 191 ? 26.114 1.077 -28.427 1.00 60.84 191 ALA A C 1
ATOM 1445 O O . ALA A 1 191 ? 27.162 0.985 -29.061 1.00 60.84 191 ALA A O 1
ATOM 1446 N N . ALA A 1 192 ? 25.419 -0.007 -28.075 1.00 64.19 192 ALA A N 1
ATOM 1447 C CA . ALA A 1 192 ? 25.801 -1.367 -28.447 1.00 64.19 192 ALA A CA 1
ATOM 1448 C C . ALA A 1 192 ? 25.469 -1.716 -29.906 1.00 64.19 192 ALA A C 1
ATOM 1450 O O . ALA A 1 192 ? 26.065 -2.639 -30.458 1.00 64.19 192 ALA A O 1
ATOM 1451 N N . GLY A 1 193 ? 24.560 -0.984 -30.560 1.00 68.00 193 GLY A N 1
ATOM 1452 C CA . GLY A 1 193 ? 24.159 -1.222 -31.953 1.00 68.00 193 GLY A CA 1
ATOM 1453 C C . GLY A 1 193 ? 25.333 -1.275 -32.950 1.00 68.00 193 GLY A C 1
ATOM 1454 O O . GLY A 1 193 ? 25.441 -2.246 -33.707 1.00 68.00 193 GLY A O 1
ATOM 1455 N N . PRO A 1 194 ? 26.257 -0.295 -32.939 1.00 68.19 194 PRO A N 1
ATOM 1456 C CA . PRO A 1 194 ? 27.476 -0.332 -33.747 1.00 68.19 194 PRO A CA 1
ATOM 1457 C C . PRO A 1 194 ? 28.375 -1.545 -33.465 1.00 68.19 194 PRO A C 1
ATOM 1459 O O . PRO A 1 194 ? 28.913 -2.126 -34.405 1.00 68.19 194 PRO A O 1
ATOM 1462 N N . LEU A 1 195 ? 28.498 -1.980 -32.204 1.00 68.25 195 LEU A N 1
ATOM 1463 C CA . LEU A 1 195 ? 29.285 -3.165 -31.834 1.00 68.25 195 LEU A CA 1
ATOM 1464 C C . LEU A 1 195 ? 28.634 -4.463 -32.314 1.00 68.25 195 LEU A C 1
ATOM 1466 O O . LEU A 1 195 ? 29.317 -5.289 -32.911 1.00 68.25 195 LEU A O 1
ATOM 1470 N N . TYR A 1 196 ? 27.322 -4.629 -32.136 1.00 70.00 196 TYR A N 1
ATOM 1471 C CA . TYR A 1 196 ? 26.600 -5.780 -32.686 1.00 70.00 196 TYR A CA 1
ATOM 1472 C C . TYR A 1 196 ? 26.701 -5.835 -34.213 1.00 70.00 196 TYR A C 1
ATOM 1474 O O . TYR A 1 196 ? 26.907 -6.906 -34.780 1.00 70.00 196 TYR A O 1
ATOM 1482 N N . THR A 1 197 ? 26.641 -4.679 -34.880 1.00 71.38 197 THR A N 1
ATOM 1483 C CA . THR A 1 197 ? 26.832 -4.577 -36.334 1.00 71.38 197 THR A CA 1
ATOM 1484 C C . THR A 1 197 ? 28.254 -4.967 -36.740 1.00 71.38 197 THR A C 1
ATOM 1486 O O . THR A 1 197 ? 28.429 -5.708 -37.704 1.00 71.38 197 THR A O 1
ATOM 1489 N N . ALA A 1 198 ? 29.273 -4.518 -36.003 1.00 68.94 198 ALA A N 1
ATOM 1490 C CA . ALA A 1 198 ? 30.669 -4.868 -36.256 1.00 68.94 198 ALA A CA 1
ATOM 1491 C C . ALA A 1 198 ? 30.953 -6.360 -35.998 1.00 68.94 198 ALA A C 1
ATOM 1493 O O . ALA A 1 198 ? 31.638 -6.989 -36.799 1.00 68.94 198 ALA A O 1
ATOM 1494 N N . LEU A 1 199 ? 30.381 -6.957 -34.946 1.00 70.06 199 LEU A N 1
ATOM 1495 C CA . LEU A 1 199 ? 30.492 -8.391 -34.636 1.00 70.06 199 LEU A CA 1
ATOM 1496 C C . LEU A 1 199 ? 29.796 -9.255 -35.700 1.00 70.06 199 LEU A C 1
ATOM 1498 O O . LEU A 1 199 ? 30.387 -10.205 -36.223 1.00 70.06 199 LEU A O 1
ATOM 1502 N N . ALA A 1 200 ? 28.588 -8.861 -36.113 1.00 69.81 200 ALA A N 1
ATOM 1503 C CA . ALA A 1 200 ? 27.873 -9.483 -37.226 1.00 69.81 200 ALA A CA 1
ATOM 1504 C C . ALA A 1 200 ? 28.592 -9.281 -38.568 1.00 69.81 200 ALA A C 1
ATOM 1506 O O . ALA A 1 200 ? 28.565 -10.144 -39.436 1.00 69.81 200 ALA A O 1
ATOM 1507 N N . ARG A 1 201 ? 29.316 -8.180 -38.759 1.00 71.06 201 ARG A N 1
ATOM 1508 C CA . ARG A 1 201 ? 30.210 -8.031 -39.913 1.00 71.06 201 ARG A CA 1
ATOM 1509 C C . ARG A 1 201 ? 31.494 -8.812 -39.771 1.00 71.06 201 ARG A C 1
ATOM 1511 O O . ARG A 1 201 ? 32.067 -9.111 -40.802 1.00 71.06 201 ARG A O 1
ATOM 1518 N N . ALA A 1 202 ? 31.941 -9.138 -38.560 1.00 66.00 202 ALA A N 1
ATOM 1519 C CA . ALA A 1 202 ? 33.161 -9.887 -38.270 1.00 66.00 202 ALA A CA 1
ATOM 1520 C C . ALA A 1 202 ? 33.012 -11.403 -38.447 1.00 66.00 202 ALA A C 1
ATOM 1522 O O . ALA A 1 202 ? 34.028 -12.085 -38.535 1.00 66.00 202 ALA A O 1
ATOM 1523 N N . GLY A 1 203 ? 31.796 -11.918 -38.644 1.00 62.50 203 GLY A N 1
ATOM 1524 C CA . GLY A 1 203 ? 31.560 -13.366 -38.740 1.00 62.50 203 GLY A CA 1
ATOM 1525 C C . GLY A 1 203 ? 31.196 -14.010 -37.399 1.00 62.50 203 GLY A C 1
ATOM 1526 O O . GLY A 1 203 ? 31.051 -15.223 -37.325 1.00 62.50 203 GLY A O 1
ATOM 1527 N N . ILE A 1 204 ? 31.074 -13.212 -36.335 1.00 66.88 204 ILE A N 1
ATOM 1528 C CA . ILE A 1 204 ? 30.808 -13.678 -34.973 1.00 66.88 204 ILE A CA 1
ATOM 1529 C C . ILE A 1 204 ? 29.289 -13.611 -34.779 1.00 66.88 204 ILE A C 1
ATOM 1531 O O . ILE A 1 204 ? 28.740 -12.538 -34.542 1.00 66.88 204 ILE A O 1
ATOM 1535 N N . HIS A 1 205 ? 28.583 -14.714 -35.047 1.00 56.50 205 HIS A N 1
ATOM 1536 C CA . HIS A 1 205 ? 27.108 -14.724 -35.172 1.00 56.50 205 HIS A CA 1
ATOM 1537 C C . HIS A 1 205 ? 26.392 -15.499 -34.067 1.00 56.50 205 HIS A C 1
ATOM 1539 O O . HIS A 1 205 ? 25.168 -15.477 -34.001 1.00 56.50 205 HIS A O 1
ATOM 1545 N N . THR A 1 206 ? 27.139 -16.165 -33.191 1.00 56.28 206 THR A N 1
ATOM 1546 C CA . THR A 1 206 ? 26.594 -16.941 -32.075 1.00 56.28 206 THR A CA 1
ATOM 1547 C C . THR A 1 206 ? 27.007 -16.277 -30.773 1.00 56.28 206 THR A C 1
ATOM 1549 O O . THR A 1 206 ? 27.909 -16.753 -30.089 1.00 56.28 206 THR A O 1
ATOM 1552 N N . LEU A 1 207 ? 26.402 -15.125 -30.485 1.00 64.06 207 LEU A N 1
ATOM 1553 C CA . LEU A 1 207 ? 26.499 -14.520 -29.162 1.00 64.06 207 LEU A CA 1
ATOM 1554 C C . LEU A 1 207 ? 25.489 -15.234 -28.264 1.00 64.06 207 LEU A C 1
ATOM 1556 O O . LEU A 1 207 ? 24.324 -15.389 -28.629 1.00 64.06 207 LEU A O 1
ATOM 1560 N N . THR A 1 208 ? 25.960 -15.728 -27.129 1.00 72.56 208 THR A N 1
ATOM 1561 C CA . THR A 1 208 ? 25.110 -16.277 -26.072 1.00 72.56 208 THR A CA 1
ATOM 1562 C C . THR A 1 208 ? 24.442 -15.142 -25.290 1.00 72.56 208 THR A C 1
ATOM 1564 O O . THR A 1 208 ? 24.845 -13.982 -25.400 1.00 72.56 208 THR A O 1
ATOM 1567 N N . ASP A 1 209 ? 23.426 -15.448 -24.479 1.00 69.50 209 ASP A N 1
ATOM 1568 C CA . ASP A 1 209 ? 22.793 -14.444 -23.607 1.00 69.50 209 ASP A CA 1
ATOM 1569 C C . ASP A 1 209 ? 23.805 -13.782 -22.651 1.00 69.50 209 ASP A C 1
ATOM 1571 O O . ASP A 1 209 ? 23.716 -12.578 -22.391 1.00 69.50 209 ASP A O 1
ATOM 1575 N N . ASP A 1 210 ? 24.822 -14.527 -22.210 1.00 68.06 210 ASP A N 1
ATOM 1576 C CA . ASP A 1 210 ? 25.925 -14.004 -21.398 1.00 68.06 210 ASP A CA 1
ATOM 1577 C C . ASP A 1 210 ? 26.819 -13.041 -22.195 1.00 68.06 210 ASP A C 1
ATOM 1579 O O . ASP A 1 210 ? 27.199 -11.984 -21.686 1.00 68.06 210 ASP A O 1
ATOM 1583 N N . ASP A 1 211 ? 27.091 -13.327 -23.473 1.00 65.62 211 ASP A N 1
ATOM 1584 C CA . ASP A 1 211 ? 27.828 -12.408 -24.352 1.00 65.62 211 ASP A CA 1
ATOM 1585 C C . ASP A 1 211 ? 27.028 -11.124 -24.607 1.00 65.62 211 ASP A C 1
ATOM 1587 O O . ASP A 1 211 ? 27.576 -10.017 -24.616 1.00 65.62 211 ASP A O 1
ATOM 1591 N N . HIS A 1 212 ? 25.708 -11.247 -24.768 1.00 67.94 212 HIS A N 1
ATOM 1592 C CA . HIS A 1 212 ? 24.814 -10.100 -24.892 1.00 67.94 212 HIS A CA 1
ATOM 1593 C C . HIS A 1 212 ? 24.822 -9.229 -23.632 1.00 67.94 212 HIS A C 1
ATOM 1595 O O . HIS A 1 212 ? 24.800 -7.994 -23.726 1.00 67.94 212 HIS A O 1
ATOM 1601 N N . GLN A 1 213 ? 24.878 -9.856 -22.457 1.00 70.69 213 GLN A N 1
ATOM 1602 C CA . GLN A 1 213 ? 24.986 -9.165 -21.180 1.00 70.69 213 GLN A CA 1
ATOM 1603 C C . GLN A 1 213 ? 26.354 -8.489 -21.015 1.00 70.69 213 GLN A C 1
ATOM 1605 O O . GLN A 1 213 ? 26.400 -7.313 -20.646 1.00 70.69 213 GLN A O 1
ATOM 1610 N N . ALA A 1 214 ? 27.445 -9.163 -21.385 1.00 69.31 214 ALA A N 1
ATOM 1611 C CA . ALA A 1 214 ? 28.795 -8.609 -21.356 1.00 69.31 214 ALA A CA 1
ATOM 1612 C C . ALA A 1 214 ? 28.937 -7.394 -22.286 1.00 69.31 214 ALA A C 1
ATOM 1614 O O . ALA A 1 214 ? 29.493 -6.375 -21.885 1.00 69.31 214 ALA A O 1
ATOM 1615 N N . VAL A 1 215 ? 28.372 -7.439 -23.499 1.00 66.75 215 VAL A N 1
ATOM 1616 C CA . VAL A 1 215 ? 28.362 -6.291 -24.425 1.00 66.75 215 VAL A CA 1
ATOM 1617 C C . VAL A 1 215 ? 27.573 -5.116 -23.839 1.00 66.75 215 VAL A C 1
ATOM 1619 O O . VAL A 1 215 ? 28.029 -3.974 -23.908 1.00 66.75 215 VAL A O 1
ATOM 1622 N N . ARG A 1 216 ? 26.417 -5.373 -23.213 1.00 71.25 216 ARG A N 1
ATOM 1623 C CA . ARG A 1 216 ? 25.615 -4.326 -22.552 1.00 71.25 216 ARG A CA 1
ATOM 1624 C C . ARG A 1 216 ? 26.364 -3.691 -21.384 1.00 71.25 216 ARG A C 1
ATOM 1626 O O . ARG A 1 216 ? 26.336 -2.470 -21.242 1.00 71.25 216 ARG A O 1
ATOM 1633 N N . GLU A 1 217 ? 27.045 -4.493 -20.577 1.00 71.44 217 GLU A N 1
ATOM 1634 C CA . GLU A 1 217 ? 27.846 -4.024 -19.448 1.00 71.44 217 GLU A CA 1
ATOM 1635 C C . GLU A 1 217 ? 29.080 -3.239 -19.908 1.00 71.44 217 GLU A C 1
ATOM 1637 O O . GLU A 1 217 ? 29.350 -2.156 -19.391 1.00 71.44 217 GLU A O 1
ATOM 1642 N N . LEU A 1 218 ? 29.746 -3.693 -20.971 1.00 68.19 218 LEU A N 1
ATOM 1643 C CA . LEU A 1 218 ? 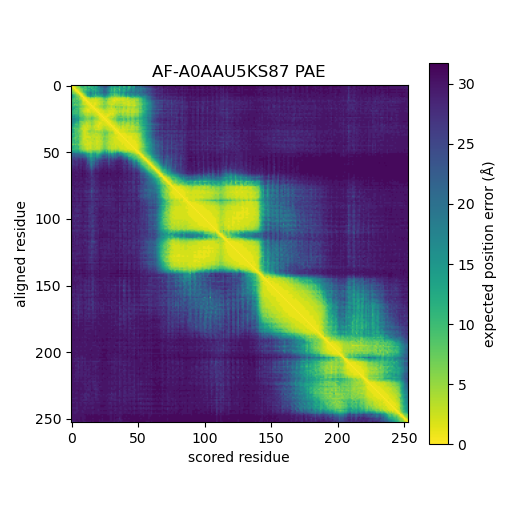30.853 -2.977 -21.600 1.00 68.19 218 LEU A CA 1
ATOM 1644 C C . LEU A 1 218 ? 30.412 -1.583 -22.082 1.00 68.19 218 LEU A C 1
ATOM 1646 O O . LEU A 1 218 ? 31.064 -0.580 -21.803 1.00 68.19 218 LEU A O 1
ATOM 1650 N N . THR A 1 219 ? 29.255 -1.493 -22.743 1.00 68.31 219 THR A N 1
ATOM 1651 C CA . THR A 1 219 ? 28.699 -0.210 -23.218 1.00 68.31 219 THR A CA 1
ATOM 1652 C C . THR A 1 219 ? 28.104 0.671 -22.120 1.00 68.31 219 THR A C 1
ATOM 1654 O O . THR A 1 219 ? 27.833 1.842 -22.369 1.00 68.31 219 THR A O 1
ATOM 1657 N N . ARG A 1 220 ? 27.918 0.147 -20.900 1.00 68.75 220 ARG A N 1
ATOM 1658 C CA . ARG A 1 220 ? 27.483 0.930 -19.733 1.00 68.75 220 ARG A CA 1
ATOM 1659 C C . ARG A 1 220 ? 28.622 1.780 -19.157 1.00 68.75 220 ARG A C 1
ATOM 1661 O O . ARG A 1 220 ? 28.351 2.816 -18.558 1.00 68.75 220 ARG A O 1
ATOM 1668 N N . HIS A 1 221 ? 29.872 1.346 -19.325 1.00 66.81 221 HIS A N 1
ATOM 1669 C CA . HIS A 1 221 ? 31.044 1.963 -18.691 1.00 66.81 221 HIS A CA 1
ATOM 1670 C C . HIS A 1 221 ? 31.994 2.671 -19.662 1.00 66.81 221 HIS A C 1
ATOM 1672 O O . HIS A 1 221 ? 32.877 3.401 -19.215 1.00 66.81 221 HIS A O 1
ATOM 1678 N N . LEU A 1 222 ? 31.822 2.477 -20.970 1.00 65.44 222 LEU A N 1
ATOM 1679 C CA . LEU A 1 222 ? 32.653 3.099 -21.998 1.00 65.44 222 LEU A CA 1
ATOM 1680 C C . LEU A 1 222 ? 31.935 4.280 -22.650 1.00 65.44 222 LEU A C 1
ATOM 1682 O O . LEU A 1 222 ? 30.747 4.205 -22.964 1.00 65.44 222 LEU A O 1
ATOM 1686 N N . ASP A 1 223 ? 32.669 5.365 -22.892 1.00 67.31 223 ASP A N 1
ATOM 1687 C CA . ASP A 1 223 ? 32.145 6.496 -23.648 1.00 67.31 223 ASP A CA 1
ATOM 1688 C C . ASP A 1 223 ? 31.943 6.125 -25.139 1.00 67.31 223 ASP A C 1
ATOM 1690 O O . ASP A 1 223 ? 32.604 5.215 -25.661 1.00 67.31 223 ASP A O 1
ATOM 1694 N N . PRO A 1 224 ? 31.056 6.833 -25.863 1.00 66.62 2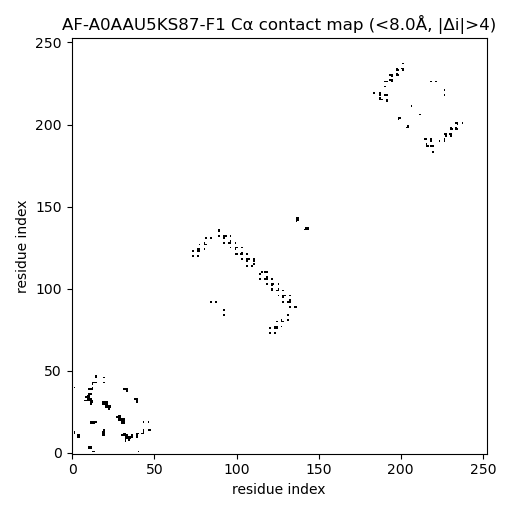24 PRO A N 1
ATOM 1695 C CA . PRO A 1 224 ? 30.728 6.509 -27.251 1.00 66.62 224 PRO A CA 1
ATOM 1696 C C . PRO A 1 224 ? 31.925 6.492 -28.217 1.00 66.62 224 PRO A C 1
ATOM 1698 O O . PRO A 1 224 ? 31.917 5.725 -29.182 1.00 66.62 224 PRO A O 1
ATOM 1701 N N . ALA A 1 225 ? 32.964 7.304 -27.983 1.00 70.69 225 ALA A N 1
ATOM 1702 C CA . ALA A 1 225 ? 34.138 7.333 -28.854 1.00 70.69 225 ALA A CA 1
ATOM 1703 C C . ALA A 1 225 ? 34.995 6.076 -28.665 1.00 70.69 225 ALA A C 1
ATOM 1705 O O . ALA A 1 225 ? 35.475 5.504 -29.648 1.00 70.69 225 ALA A O 1
ATOM 1706 N N . THR A 1 226 ? 35.122 5.598 -27.427 1.00 71.50 226 THR A N 1
ATOM 1707 C CA . THR A 1 226 ? 35.816 4.342 -27.116 1.00 71.50 226 THR A CA 1
ATOM 1708 C C . THR A 1 226 ? 35.094 3.136 -27.723 1.00 71.50 226 THR A C 1
ATOM 1710 O O . THR A 1 226 ? 35.728 2.273 -28.333 1.00 71.50 226 THR A O 1
ATOM 1713 N N . VAL A 1 227 ? 33.759 3.109 -27.671 1.00 68.31 227 VAL A N 1
ATOM 1714 C CA . VAL A 1 227 ? 32.946 2.070 -28.330 1.00 68.31 227 VAL A CA 1
ATOM 1715 C C . VAL A 1 227 ? 33.174 2.050 -29.850 1.00 68.31 227 VAL A C 1
ATOM 1717 O O . VAL A 1 227 ? 33.388 0.986 -30.439 1.00 68.31 227 VAL A O 1
ATOM 1720 N N . GLN A 1 228 ? 33.216 3.223 -30.490 1.00 70.62 228 GLN A N 1
ATOM 1721 C CA . GLN A 1 228 ? 33.496 3.342 -31.924 1.00 70.62 228 GLN A CA 1
ATOM 1722 C C . GLN A 1 228 ? 34.923 2.893 -32.287 1.00 70.62 228 GLN A C 1
ATOM 1724 O O . GLN A 1 228 ? 35.132 2.270 -33.330 1.00 70.62 228 GLN A O 1
ATOM 1729 N N . GLN A 1 229 ? 35.915 3.175 -31.437 1.00 73.00 229 GLN A N 1
ATOM 1730 C CA . GLN A 1 229 ? 37.295 2.724 -31.648 1.00 73.00 229 GLN A CA 1
ATOM 1731 C C . GLN A 1 229 ? 37.410 1.196 -31.632 1.00 73.00 229 GLN A C 1
ATOM 1733 O O . GLN A 1 229 ? 38.093 0.635 -32.494 1.00 73.00 229 GLN A O 1
ATOM 1738 N N . VAL A 1 230 ? 36.716 0.524 -30.707 1.00 71.00 230 VAL A N 1
ATOM 1739 C CA . VAL A 1 230 ? 36.679 -0.946 -30.628 1.00 71.00 230 VAL A CA 1
ATOM 1740 C C . VAL A 1 230 ? 36.006 -1.543 -31.866 1.00 71.00 230 VAL A C 1
ATOM 1742 O O . VAL A 1 230 ? 36.561 -2.459 -32.475 1.00 71.00 230 VAL A O 1
ATOM 1745 N N . ALA A 1 231 ? 34.873 -0.985 -32.308 1.00 70.31 231 ALA A N 1
ATOM 1746 C CA . ALA A 1 231 ? 34.205 -1.415 -33.540 1.00 70.31 231 ALA A CA 1
ATOM 1747 C C . ALA A 1 231 ? 35.128 -1.289 -34.772 1.00 70.31 231 ALA A C 1
ATOM 1749 O O . ALA A 1 231 ? 35.311 -2.250 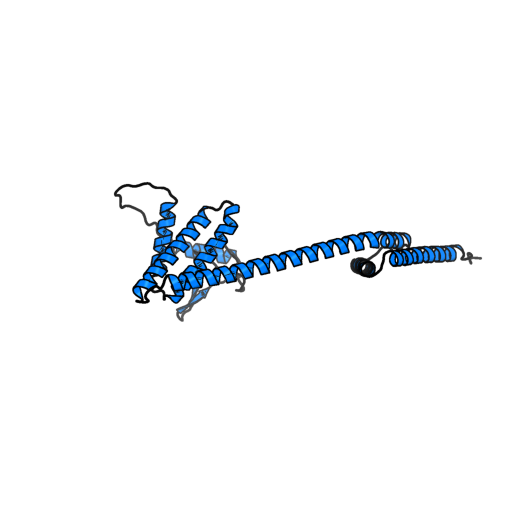-35.522 1.00 70.31 231 ALA A O 1
ATOM 1750 N N . ASN A 1 232 ? 35.799 -0.143 -34.927 1.00 74.06 232 ASN A N 1
ATOM 1751 C CA . ASN A 1 232 ? 36.743 0.099 -36.023 1.00 74.06 232 ASN A CA 1
ATOM 1752 C C . ASN A 1 232 ? 37.982 -0.818 -35.955 1.00 74.06 232 ASN A C 1
ATOM 1754 O O . ASN A 1 232 ? 38.598 -1.134 -36.976 1.00 74.06 232 ASN A O 1
ATOM 1758 N N . TRP A 1 233 ? 38.413 -1.215 -34.756 1.00 77.50 233 TRP A N 1
ATOM 1759 C CA . TRP A 1 233 ? 39.508 -2.170 -34.578 1.00 77.50 233 TRP A CA 1
ATOM 1760 C C . TRP A 1 233 ? 39.106 -3.591 -34.997 1.00 77.50 233 TRP A C 1
ATOM 1762 O O . TRP A 1 233 ? 39.873 -4.249 -35.706 1.00 77.50 233 TRP A O 1
ATOM 1772 N N . LEU A 1 234 ? 37.895 -4.034 -34.643 1.00 71.38 234 LEU A N 1
ATOM 1773 C CA . LEU A 1 234 ? 37.354 -5.331 -35.063 1.00 71.38 234 LEU A CA 1
ATOM 1774 C C . LEU A 1 234 ? 37.226 -5.422 -36.591 1.00 71.38 234 LEU A C 1
ATOM 1776 O O . LEU A 1 234 ? 37.669 -6.404 -37.191 1.00 71.38 234 LEU A O 1
ATOM 1780 N N . GLU A 1 235 ? 36.701 -4.376 -37.238 1.00 70.75 235 GLU A N 1
ATOM 1781 C CA . GLU A 1 235 ? 36.567 -4.335 -38.701 1.00 70.75 235 GLU A CA 1
ATOM 1782 C C . GLU A 1 235 ? 37.932 -4.384 -39.412 1.00 70.75 235 GLU A C 1
ATOM 1784 O O . GLU A 1 235 ? 38.113 -5.161 -40.355 1.00 70.75 235 GLU A O 1
ATOM 1789 N N . ARG A 1 236 ? 38.927 -3.622 -38.933 1.00 77.19 236 ARG A N 1
ATOM 1790 C CA . ARG A 1 236 ? 40.293 -3.654 -39.492 1.00 77.19 236 ARG A CA 1
ATOM 1791 C C . ARG A 1 236 ? 40.954 -5.016 -39.321 1.00 77.19 236 ARG A C 1
ATOM 1793 O O . ARG A 1 236 ? 41.580 -5.508 -40.254 1.00 77.19 236 ARG A O 1
ATOM 1800 N N . THR A 1 237 ? 40.800 -5.640 -38.157 1.00 71.44 237 THR A N 1
ATOM 1801 C CA . THR A 1 237 ? 41.387 -6.957 -37.877 1.00 71.44 237 THR A CA 1
ATOM 1802 C C . THR A 1 237 ? 40.794 -8.034 -38.788 1.00 71.44 237 THR A C 1
ATOM 1804 O O . THR A 1 237 ? 41.544 -8.837 -39.343 1.00 71.44 237 THR A O 1
ATOM 1807 N N . ARG A 1 238 ? 39.476 -8.002 -39.046 1.00 69.62 238 ARG A N 1
ATOM 1808 C CA . ARG A 1 238 ? 38.832 -8.874 -40.045 1.00 69.62 238 ARG A CA 1
ATOM 1809 C C . ARG A 1 238 ? 39.381 -8.624 -41.451 1.00 69.62 238 ARG A C 1
ATOM 1811 O O . ARG A 1 238 ? 39.697 -9.583 -42.148 1.00 69.62 238 ARG A O 1
ATOM 1818 N N . ALA A 1 239 ? 39.494 -7.364 -41.875 1.00 72.94 239 ALA A N 1
ATOM 1819 C CA . ALA A 1 239 ? 40.013 -7.026 -43.202 1.00 72.94 239 ALA A CA 1
ATOM 1820 C C . ALA A 1 239 ? 41.443 -7.559 -43.404 1.00 72.94 239 ALA A C 1
ATOM 1822 O O . ALA A 1 239 ? 41.736 -8.160 -44.435 1.00 72.94 239 ALA A O 1
ATOM 1823 N N . THR A 1 240 ? 42.298 -7.427 -42.387 1.00 73.88 240 THR A N 1
ATOM 1824 C CA . THR A 1 240 ? 43.653 -7.994 -42.386 1.00 73.88 240 THR A CA 1
ATOM 1825 C C . THR A 1 240 ? 43.632 -9.522 -42.430 1.00 73.88 240 THR A C 1
ATOM 1827 O O . THR A 1 240 ? 44.362 -10.115 -43.217 1.00 73.88 240 THR A O 1
ATOM 1830 N N . ALA A 1 241 ? 42.775 -10.177 -41.641 1.00 66.38 241 ALA A N 1
ATOM 1831 C CA . ALA A 1 241 ? 42.654 -11.637 -41.639 1.00 66.38 241 ALA A CA 1
ATOM 1832 C C . ALA A 1 241 ? 42.175 -12.189 -42.995 1.00 66.38 241 ALA A C 1
ATOM 1834 O O . ALA A 1 241 ? 42.716 -13.179 -43.483 1.00 66.38 241 ALA A O 1
ATOM 1835 N N . LEU A 1 242 ? 41.211 -11.524 -43.640 1.00 71.69 242 LEU A N 1
ATOM 1836 C CA . LEU A 1 242 ? 40.741 -11.886 -44.979 1.00 71.69 242 LEU A CA 1
ATOM 1837 C C . LEU A 1 242 ? 41.813 -11.654 -46.049 1.00 71.69 242 LEU A C 1
ATOM 1839 O O . LEU A 1 242 ? 41.969 -12.487 -46.936 1.00 71.69 242 LEU A O 1
ATOM 1843 N N . ALA A 1 243 ? 42.579 -10.563 -45.956 1.00 73.25 243 ALA A N 1
ATOM 1844 C CA . ALA A 1 243 ? 43.695 -10.298 -46.863 1.00 73.25 243 ALA A CA 1
ATOM 1845 C C . ALA A 1 243 ? 44.817 -11.342 -46.720 1.00 73.25 243 ALA A C 1
ATOM 1847 O O . ALA A 1 243 ? 45.371 -11.788 -47.722 1.00 73.25 243 ALA A O 1
ATOM 1848 N N . LEU A 1 244 ? 45.113 -11.781 -45.492 1.00 71.69 244 LEU A N 1
ATOM 1849 C CA . LEU A 1 244 ? 46.065 -12.864 -45.226 1.00 71.69 244 LEU A CA 1
ATOM 1850 C C . LEU A 1 244 ? 45.565 -14.215 -45.757 1.00 71.69 244 LEU A C 1
ATOM 1852 O O . LEU A 1 244 ? 46.349 -14.971 -46.321 1.00 71.69 244 LEU A O 1
ATOM 1856 N N . ALA A 1 245 ? 44.266 -14.501 -45.632 1.00 64.75 245 ALA A N 1
ATOM 1857 C CA . ALA A 1 245 ? 43.660 -15.716 -46.176 1.00 64.75 245 ALA A CA 1
ATOM 1858 C C . ALA A 1 245 ? 43.619 -15.723 -47.716 1.00 64.75 245 ALA A C 1
ATOM 1860 O O . ALA A 1 245 ? 43.818 -16.767 -48.329 1.00 64.75 245 ALA A O 1
ATOM 1861 N N . ALA A 1 246 ? 43.404 -14.565 -48.348 1.00 67.44 246 ALA A N 1
ATOM 1862 C CA . ALA A 1 246 ? 43.416 -14.410 -49.805 1.00 67.44 246 ALA A CA 1
ATOM 1863 C C . ALA A 1 246 ? 44.836 -14.358 -50.404 1.00 67.44 246 ALA A C 1
ATOM 1865 O O . ALA A 1 246 ? 45.006 -14.570 -51.602 1.00 67.44 246 ALA A O 1
ATOM 1866 N N . GLY A 1 247 ? 45.848 -14.063 -49.583 1.00 57.12 247 GLY A N 1
ATOM 1867 C CA . GLY A 1 247 ? 47.257 -13.999 -49.973 1.00 57.12 247 GLY A CA 1
ATOM 1868 C C . GLY A 1 247 ? 48.039 -15.303 -49.793 1.00 57.12 247 GLY A C 1
ATOM 1869 O O . GLY A 1 247 ? 49.239 -15.301 -50.052 1.00 57.12 247 GLY A O 1
ATOM 1870 N N . ALA A 1 248 ? 47.414 -16.398 -49.343 1.00 46.94 248 ALA A N 1
ATOM 1871 C CA . ALA A 1 248 ? 48.074 -17.697 -49.234 1.00 46.94 248 ALA A CA 1
ATOM 1872 C C . ALA A 1 248 ? 48.263 -18.310 -50.640 1.00 46.94 248 ALA A C 1
ATOM 1874 O O . ALA A 1 248 ? 47.267 -18.650 -51.281 1.00 46.94 248 ALA A O 1
ATOM 1875 N N . PRO A 1 249 ? 49.503 -18.450 -51.155 1.00 48.31 249 PRO A N 1
ATOM 1876 C CA . PRO A 1 249 ? 49.727 -19.081 -52.446 1.00 48.31 249 PRO A CA 1
ATOM 1877 C C . PRO A 1 249 ? 49.376 -20.569 -52.369 1.00 48.31 249 PRO A C 1
ATOM 1879 O O . PRO A 1 249 ? 49.848 -21.300 -51.492 1.00 48.31 249 PRO A O 1
ATOM 1882 N N . ASP A 1 250 ? 48.546 -20.989 -53.319 1.00 51.44 250 ASP A N 1
ATOM 1883 C CA . ASP A 1 250 ? 48.085 -22.354 -53.533 1.00 51.44 250 ASP A CA 1
ATOM 1884 C C . ASP A 1 250 ? 49.297 -23.283 -53.716 1.00 51.44 250 ASP A C 1
ATOM 1886 O O . ASP A 1 250 ? 49.917 -23.360 -54.775 1.00 51.44 250 ASP A O 1
ATOM 1890 N N . SER A 1 251 ? 49.698 -23.945 -52.631 1.00 48.34 251 SER A N 1
ATOM 1891 C CA . SER A 1 251 ? 50.801 -24.906 -52.616 1.00 48.34 251 SER A CA 1
ATOM 1892 C C . SER A 1 251 ? 50.241 -26.300 -52.892 1.00 48.34 251 SER A C 1
ATOM 1894 O O . SER A 1 251 ? 50.224 -27.167 -52.019 1.00 48.34 251 SER A O 1
ATOM 1896 N N . ARG A 1 252 ? 49.731 -26.502 -54.109 1.00 48.06 252 ARG A N 1
ATOM 1897 C CA . ARG A 1 252 ? 49.508 -27.827 -54.700 1.00 48.06 252 ARG A CA 1
ATOM 1898 C C . ARG A 1 252 ? 50.082 -27.845 -56.113 1.00 48.06 252 ARG A C 1
ATOM 1900 O O . ARG A 1 252 ? 49.394 -27.544 -57.083 1.00 48.06 252 ARG A O 1
ATOM 1907 N N . GLY A 1 253 ? 51.355 -28.217 -56.176 1.00 39.62 253 GLY A N 1
ATOM 1908 C CA . GLY A 1 253 ? 52.064 -28.747 -57.336 1.00 39.62 253 GLY A CA 1
ATOM 1909 C C . GLY A 1 253 ? 52.951 -29.876 -56.849 1.00 39.62 253 GLY A C 1
ATOM 1910 O O . GLY A 1 253 ? 53.675 -29.627 -55.859 1.00 39.62 253 GLY A O 1
#